Protein AF-A0A8T2CHM0-F1 (afdb_monomer)

Solvent-accessible surface area (backbone atoms only — not comparable to full-atom values): 12997 Å² total; per-residue (Å²): 141,80,96,78,88,85,85,79,89,68,85,75,76,76,80,92,78,77,86,71,56,70,74,55,49,37,59,50,51,28,55,51,32,46,52,51,38,48,54,46,44,57,52,42,46,56,47,46,72,35,50,88,42,98,76,52,42,74,70,54,49,53,49,40,51,53,47,50,54,50,40,55,50,43,50,54,55,27,50,53,37,46,48,54,46,54,62,66,53,73,48,97,84,54,59,71,70,55,57,52,50,53,47,47,49,53,51,54,42,52,54,47,50,52,54,41,51,54,44,48,53,52,36,46,55,46,58,69,66,72,68,83,87,63,78,65,78,81,65,81,79,78,90,78,92,80,85,90,64,85,66,66,54,51,50,52,51,51,49,51,52,52,52,49,50,51,52,49,50,53,49,49,54,50,50,50,53,55,50,54,54,36,55,52,51,44,55,52,50,56,52,49,52,51,56,53,50,54,52,49,55,56,46,51,56,59,48,57,68,39,49,60,52,53,57,52,56,61,62,75,77,113

Sequence (222 aa):
MSFQDLEAGKPLKPPQRNLINGKKDGTQAVASGIFQINTAVSTFQRLVNTLGTPKDTPELRDKLHKTRLHIGQLVKDTSAKLREASETDHGKDVAQSKKIADAKLAKDFEAVLKEYQKAQHIAAERETSYTPFDPKANLSSSEVDIGYDRSQEQRVLMEARRQEVVLLDNEISFNEAVIEEREQGIQEVEHQIGEVNDIFKDLAVLVNYQGDIIGKSLKRKK

Nearest PDB structures (foldseek):
  5lg4-assembly1_A  TM=6.809E-01  e=1.140E-03  Saccharomyces cerevisiae S288C
  7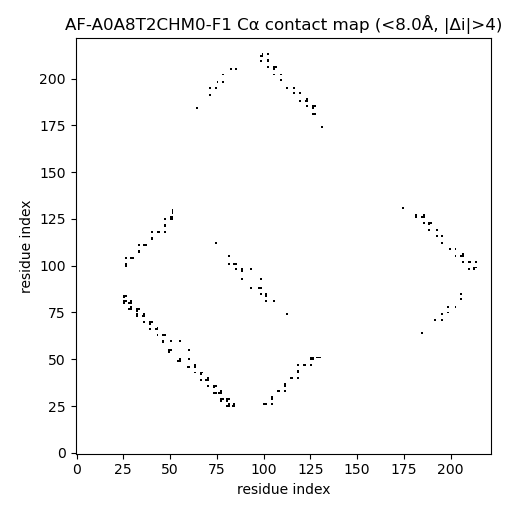udc-assembly1_B  TM=5.862E-01  e=4.055E-03  Rattus norvegicus
  7udb-assembly1_B  TM=5.678E-01  e=2.702E-03  Rattus norvegicus
  5m4y-assembly3_E  TM=5.566E-01  e=3.483E-03  Saccharomyces cerevisiae S288C
  8gji-assembly1_A  TM=3.876E-01  e=1.155E-01  synthetic construct

pLDDT: mean 75.05, std 17.21, range [39.44, 97.31]

Structure (mmCIF, N/CA/C/O backbone):
data_AF-A0A8T2CHM0-F1
#
_entry.id   AF-A0A8T2CHM0-F1
#
loop_
_atom_site.group_PDB
_atom_site.id
_atom_site.type_symbol
_atom_site.label_atom_id
_atom_site.label_alt_id
_atom_site.label_comp_id
_atom_site.label_asym_id
_atom_site.label_entity_id
_atom_site.label_seq_id
_atom_site.pdbx_PDB_ins_code
_atom_site.Cartn_x
_atom_site.Cartn_y
_atom_site.Cartn_z
_atom_site.occupancy
_atom_site.B_iso_or_equiv
_atom_site.auth_seq_id
_atom_site.auth_comp_id
_atom_site.auth_asym_id
_atom_site.auth_atom_id
_atom_site.pdbx_PDB_model_num
ATOM 1 N N . MET A 1 1 ? -5.044 -44.552 61.409 1.00 45.00 1 MET A N 1
ATOM 2 C CA . MET A 1 1 ? -4.498 -44.312 60.059 1.00 45.00 1 MET A CA 1
ATOM 3 C C . MET A 1 1 ? -4.593 -45.618 59.295 1.00 45.00 1 MET A C 1
ATOM 5 O O . MET A 1 1 ? -3.913 -46.562 59.670 1.00 45.00 1 MET A O 1
ATOM 9 N N . SER A 1 2 ? -5.497 -45.698 58.321 1.00 41.59 2 SER A N 1
ATOM 10 C CA . SER A 1 2 ? -5.728 -46.888 57.497 1.00 41.59 2 SER A CA 1
ATOM 11 C C . SER A 1 2 ? -5.412 -46.568 56.038 1.00 41.59 2 SER A C 1
ATOM 13 O O . SER A 1 2 ? -5.926 -45.607 55.471 1.00 41.59 2 SER A O 1
ATOM 15 N N . PHE A 1 3 ? -4.521 -47.386 55.490 1.00 45.88 3 PHE A N 1
ATOM 16 C CA . PHE A 1 3 ? -4.018 -47.426 54.123 1.00 45.88 3 PHE A CA 1
ATOM 17 C C . PHE A 1 3 ? -5.114 -47.905 53.156 1.00 45.88 3 PHE A C 1
ATOM 19 O O . PHE A 1 3 ? -5.205 -49.095 52.891 1.00 45.88 3 PHE A O 1
ATOM 26 N N . GLN A 1 4 ? -5.959 -47.019 52.629 1.00 47.28 4 GLN A N 1
ATOM 27 C CA . GLN A 1 4 ? -6.839 -47.372 51.496 1.00 47.28 4 GLN A CA 1
ATOM 28 C C . GLN A 1 4 ? -7.193 -46.178 50.594 1.00 47.28 4 GLN A C 1
ATOM 30 O O . GLN A 1 4 ? -8.197 -46.192 49.888 1.00 47.28 4 GLN A O 1
ATOM 35 N N . ASP A 1 5 ? -6.350 -45.151 50.592 1.00 52.47 5 ASP A N 1
ATOM 36 C CA . ASP A 1 5 ? -6.491 -43.986 49.724 1.00 52.47 5 ASP A CA 1
ATOM 37 C C . ASP A 1 5 ? -5.365 -44.036 48.688 1.00 52.47 5 ASP A C 1
ATOM 39 O O . ASP A 1 5 ? -4.263 -43.619 49.025 1.00 52.47 5 ASP A O 1
ATOM 43 N N . LEU A 1 6 ? -5.586 -44.659 47.511 1.00 53.03 6 LEU A N 1
ATOM 44 C CA . LEU A 1 6 ? -4.735 -44.525 46.302 1.00 53.03 6 LEU A CA 1
ATOM 45 C C . LEU A 1 6 ? -5.174 -45.387 45.090 1.00 53.03 6 LEU A C 1
ATOM 47 O O . LEU A 1 6 ? -4.316 -45.951 44.428 1.00 53.03 6 LEU A O 1
ATOM 51 N N . GLU A 1 7 ? -6.461 -45.506 44.724 1.00 51.16 7 GLU A N 1
ATOM 52 C CA . GLU A 1 7 ? -6.764 -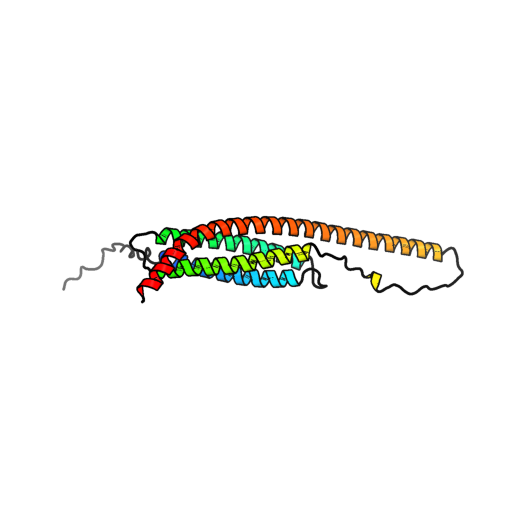46.107 43.398 1.00 51.16 7 GLU A CA 1
ATOM 53 C C . GLU A 1 7 ? -8.114 -45.755 42.744 1.00 51.16 7 GLU A C 1
ATOM 55 O O . GLU A 1 7 ? -8.798 -46.596 42.169 1.00 51.16 7 GLU A O 1
ATOM 60 N N . ALA A 1 8 ? -8.509 -44.479 42.753 1.00 52.53 8 ALA A N 1
ATOM 61 C CA . ALA A 1 8 ? -9.603 -44.015 41.893 1.00 52.53 8 ALA A CA 1
ATOM 62 C C . ALA A 1 8 ? -9.175 -42.785 41.087 1.00 52.53 8 ALA A C 1
ATOM 64 O O . ALA A 1 8 ? -9.499 -41.643 41.419 1.00 52.53 8 ALA A O 1
ATOM 65 N N . GLY A 1 9 ? -8.435 -43.035 40.005 1.00 47.78 9 GLY A N 1
ATOM 66 C CA . GLY A 1 9 ? -8.097 -42.045 38.987 1.00 47.78 9 GLY A CA 1
ATOM 67 C C . GLY A 1 9 ? -9.344 -41.534 38.264 1.00 47.78 9 GLY A C 1
ATOM 68 O O . GLY A 1 9 ? -9.707 -42.022 37.198 1.00 47.78 9 GLY A O 1
ATOM 69 N N . LYS A 1 10 ? -10.005 -40.524 38.836 1.00 56.88 10 LYS A N 1
ATOM 70 C CA . LYS A 1 10 ? -10.940 -39.661 38.105 1.00 56.88 10 LYS A CA 1
ATOM 71 C C . LYS A 1 10 ? -10.115 -38.674 37.273 1.00 56.88 10 LYS A C 1
ATOM 73 O O . LYS A 1 10 ? -9.318 -37.944 37.863 1.00 56.88 10 LYS A O 1
ATOM 78 N N . PRO A 1 11 ? -10.296 -38.579 35.943 1.00 45.03 11 PRO A N 1
ATOM 79 C CA . PRO A 1 11 ? -9.666 -37.512 35.185 1.00 45.03 11 PRO A CA 1
ATOM 80 C C . PRO A 1 11 ? -10.296 -36.180 35.612 1.00 45.03 11 PRO A C 1
ATOM 82 O O . PRO A 1 11 ? -11.455 -35.885 35.308 1.00 45.03 11 PRO A O 1
ATOM 85 N N . LEU A 1 12 ? -9.533 -35.384 36.364 1.00 49.81 12 LEU A N 1
ATOM 86 C CA . LEU A 1 12 ? -9.836 -33.982 36.617 1.00 49.81 12 LEU A CA 1
ATOM 87 C C . LEU A 1 12 ? -9.863 -33.259 35.268 1.00 49.81 12 LEU A C 1
ATOM 89 O O . LEU A 1 12 ? -8.850 -33.163 34.577 1.00 49.81 12 LEU A O 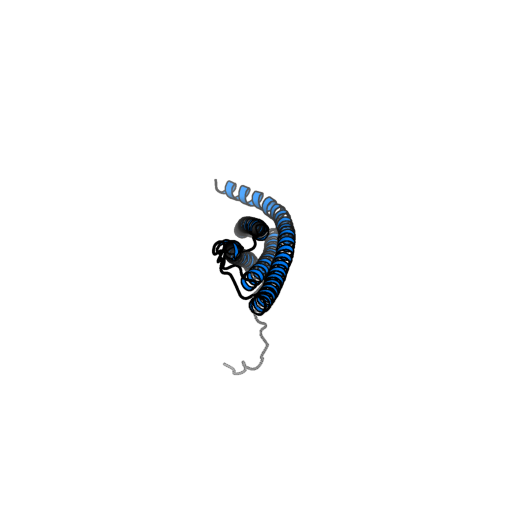1
ATOM 93 N N . LYS A 1 13 ? -11.041 -32.759 34.884 1.00 58.09 13 LYS A N 1
ATOM 94 C CA . LYS A 1 13 ? -11.175 -31.826 33.763 1.00 58.09 13 LYS A CA 1
ATOM 95 C C . LYS A 1 13 ? -10.269 -30.615 34.036 1.00 58.09 13 LYS A C 1
ATOM 97 O O . LYS A 1 13 ? -10.338 -30.072 35.143 1.00 58.09 13 LYS A O 1
ATOM 102 N N . PRO A 1 14 ? -9.448 -30.169 33.071 1.00 51.72 14 PRO A N 1
ATOM 103 C CA . PRO A 1 14 ? -8.678 -28.947 33.243 1.00 51.72 14 PRO A CA 1
ATOM 104 C C . PRO A 1 14 ? -9.640 -27.762 33.426 1.00 51.72 14 PRO A C 1
ATOM 106 O O . PRO A 1 14 ? -10.739 -27.767 32.858 1.00 51.72 14 PRO A O 1
ATOM 109 N N . PRO A 1 15 ? -9.263 -26.744 34.217 1.00 46.59 15 PRO A N 1
ATOM 110 C CA . PRO A 1 15 ? -10.097 -25.568 34.385 1.00 46.59 15 PRO A CA 1
ATOM 111 C C . PRO A 1 15 ? -10.238 -24.887 33.022 1.00 46.59 15 PRO A C 1
ATOM 113 O O . PRO A 1 15 ? -9.236 -24.581 32.375 1.00 46.59 15 PRO A O 1
ATOM 116 N N . GLN A 1 16 ? -11.479 -24.644 32.589 1.00 50.31 16 GLN A N 1
ATOM 117 C CA . GLN A 1 16 ? -11.787 -23.745 31.477 1.00 50.31 16 GLN A CA 1
ATOM 118 C C . GLN A 1 16 ? -11.310 -22.335 31.838 1.00 50.31 16 GLN A C 1
ATOM 120 O O . GLN A 1 16 ? -12.047 -21.485 32.330 1.00 50.31 16 GLN A O 1
ATOM 125 N N . ARG A 1 17 ? -10.031 -22.087 31.601 1.00 50.53 17 ARG A N 1
ATOM 126 C CA . ARG A 1 17 ? -9.423 -20.772 31.601 1.00 50.53 17 ARG A CA 1
ATOM 127 C C . ARG A 1 17 ? -9.229 -20.450 30.131 1.00 50.53 17 ARG A C 1
ATOM 129 O O . ARG A 1 17 ? -8.327 -21.026 29.548 1.00 50.53 17 ARG A O 1
ATOM 136 N N . ASN A 1 18 ? -10.141 -19.667 29.540 1.00 43.66 18 ASN A N 1
ATOM 137 C CA . ASN A 1 18 ? -9.916 -18.782 28.377 1.00 43.66 18 ASN A CA 1
ATOM 138 C C . ASN A 1 18 ? -11.235 -18.307 27.728 1.00 43.66 18 ASN A C 1
ATOM 140 O O . ASN A 1 18 ? -11.523 -18.628 26.584 1.00 43.66 18 ASN A O 1
ATOM 144 N N . LEU A 1 19 ? -12.022 -17.482 28.427 1.00 45.66 19 LEU A N 1
ATOM 145 C CA . LEU A 1 19 ? -12.991 -16.580 27.766 1.00 45.66 19 LEU A CA 1
ATOM 146 C C . LEU A 1 19 ? -12.696 -15.089 28.018 1.00 45.66 19 LEU A C 1
ATOM 148 O O . LEU A 1 19 ? -13.410 -14.214 27.540 1.00 45.66 19 LEU A O 1
ATOM 152 N N . ILE A 1 20 ? -11.620 -14.784 28.750 1.00 47.66 20 ILE A N 1
ATOM 153 C CA . ILE A 1 20 ? -11.231 -13.407 29.098 1.00 47.66 20 ILE A CA 1
ATOM 154 C C . ILE A 1 20 ? -10.078 -12.907 28.207 1.00 47.66 20 ILE A C 1
ATOM 156 O O . ILE A 1 20 ? -9.896 -11.699 28.073 1.00 47.66 20 ILE A O 1
ATOM 160 N N . ASN A 1 21 ? -9.332 -13.806 27.549 1.00 46.53 21 ASN A N 1
ATOM 161 C CA . ASN A 1 21 ? -8.146 -13.430 26.773 1.00 46.53 21 ASN A CA 1
ATOM 162 C C . ASN A 1 21 ? -8.478 -12.874 25.376 1.00 46.53 21 ASN A C 1
ATOM 164 O O . ASN A 1 21 ? -7.960 -11.820 25.019 1.00 46.53 21 ASN A O 1
ATOM 168 N N . GLY A 1 22 ? -9.459 -13.459 24.673 1.00 48.88 22 GLY A N 1
ATOM 169 C CA . GLY A 1 22 ? -9.838 -13.035 23.314 1.00 48.88 22 GLY A CA 1
ATOM 170 C C . GLY A 1 22 ? -10.264 -11.564 23.186 1.00 48.88 22 GLY A C 1
ATOM 171 O O . GLY A 1 22 ? -10.132 -10.966 22.126 1.00 48.88 22 GLY A O 1
ATOM 172 N N . LYS A 1 23 ? -10.714 -10.934 24.284 1.00 50.88 23 LYS A N 1
ATOM 173 C CA . LYS A 1 23 ? -11.126 -9.517 24.304 1.00 50.88 23 LYS A CA 1
ATOM 174 C C . LYS A 1 23 ? -9.960 -8.520 24.299 1.00 50.88 23 LYS A C 1
ATOM 176 O O . LYS A 1 23 ? -10.171 -7.377 23.906 1.00 50.88 23 LYS A O 1
ATOM 181 N N . LYS A 1 24 ? -8.765 -8.911 24.764 1.00 55.59 24 LYS A N 1
ATOM 182 C CA . LYS A 1 24 ? -7.537 -8.093 24.662 1.00 55.59 24 LYS A CA 1
ATOM 183 C C . LYS A 1 24 ? -6.788 -8.361 23.357 1.00 55.59 24 LYS A C 1
ATOM 185 O O . LYS A 1 24 ? -6.113 -7.467 22.851 1.00 55.59 24 LYS A O 1
ATOM 190 N N . ASP A 1 25 ? -6.966 -9.560 22.809 1.00 68.38 25 ASP A N 1
ATOM 191 C CA . ASP A 1 25 ? -6.302 -10.009 21.590 1.00 68.38 25 ASP A CA 1
ATOM 192 C C . ASP A 1 25 ? -6.756 -9.197 20.355 1.00 68.38 25 ASP A C 1
ATOM 194 O O . ASP A 1 25 ? -5.925 -8.866 19.513 1.00 68.38 25 ASP A O 1
ATOM 198 N N . GLY A 1 26 ? -8.027 -8.769 20.284 1.00 78.19 26 GLY A N 1
ATOM 199 C CA . GLY A 1 26 ? -8.560 -7.966 19.166 1.00 78.19 26 GLY A CA 1
ATOM 200 C C . GLY A 1 26 ? -7.925 -6.574 19.018 1.00 78.19 26 GLY A C 1
ATOM 201 O O . GLY A 1 26 ? -7.349 -6.261 17.978 1.00 78.19 26 GLY A O 1
ATOM 202 N N . THR A 1 27 ? -7.954 -5.752 20.074 1.00 81.81 27 THR A N 1
ATOM 203 C CA . THR A 1 27 ? -7.332 -4.410 20.096 1.00 81.81 27 THR A CA 1
ATOM 204 C C . THR A 1 27 ? -5.829 -4.485 19.785 1.00 81.81 27 THR A C 1
ATOM 206 O O . THR A 1 27 ? -5.293 -3.669 19.034 1.00 81.81 27 THR A O 1
ATOM 209 N N . GLN A 1 28 ? -5.135 -5.496 20.318 1.00 86.62 28 GLN A N 1
ATOM 210 C CA . GLN A 1 28 ? -3.712 -5.705 20.048 1.00 86.62 28 GLN A CA 1
ATOM 211 C C . GLN A 1 28 ? -3.452 -6.146 18.599 1.00 86.62 28 GLN A C 1
ATOM 213 O O . GLN A 1 28 ? -2.491 -5.680 17.983 1.00 86.62 28 GLN A O 1
ATOM 218 N N . ALA A 1 29 ? -4.305 -7.002 18.032 1.00 90.12 29 ALA A N 1
ATOM 219 C CA . ALA A 1 29 ? -4.198 -7.430 16.641 1.00 90.12 29 ALA A CA 1
ATOM 220 C C . ALA A 1 29 ? -4.391 -6.260 15.665 1.00 90.12 29 ALA A C 1
ATOM 222 O O . ALA A 1 29 ? -3.662 -6.171 14.677 1.00 90.12 29 ALA A O 1
ATOM 223 N N . VAL A 1 30 ? -5.311 -5.335 15.964 1.00 91.94 30 VAL A N 1
ATOM 224 C CA . VAL A 1 30 ? -5.495 -4.096 15.191 1.00 91.94 30 VAL A CA 1
ATOM 225 C C . VAL A 1 30 ? -4.250 -3.215 15.272 1.00 91.94 30 VAL A C 1
ATOM 227 O O . VAL A 1 30 ? -3.726 -2.807 14.240 1.00 91.94 30 VAL A O 1
ATOM 230 N N . ALA A 1 31 ? -3.721 -2.971 16.476 1.00 93.25 31 ALA A N 1
ATOM 231 C CA . ALA A 1 31 ? -2.504 -2.177 16.655 1.00 93.25 31 ALA A CA 1
ATOM 232 C C . ALA A 1 31 ? -1.302 -2.768 15.891 1.00 93.25 31 ALA A C 1
ATOM 234 O O . ALA A 1 31 ? -0.552 -2.037 15.243 1.00 93.25 31 ALA A O 1
ATOM 235 N N . SER A 1 32 ? -1.149 -4.097 15.920 1.00 95.38 32 SER A N 1
ATOM 236 C CA . SER A 1 32 ? -0.131 -4.805 15.136 1.00 95.38 32 SER A CA 1
ATOM 237 C C . SER A 1 32 ? -0.341 -4.625 13.633 1.00 95.38 32 SER A C 1
ATOM 239 O O . SER A 1 32 ? 0.626 -4.387 12.914 1.00 95.38 32 SER A O 1
ATOM 241 N N . GLY A 1 33 ? -1.584 -4.727 13.155 1.00 95.62 33 GLY A N 1
ATOM 242 C CA . GLY A 1 33 ? -1.924 -4.505 11.750 1.00 95.62 33 GLY A CA 1
ATOM 243 C C . GLY A 1 33 ? -1.540 -3.101 11.285 1.00 95.62 33 GLY A C 1
ATOM 244 O O . GLY A 1 33 ? -0.810 -2.957 10.309 1.00 95.62 33 GLY A O 1
ATOM 245 N N . ILE A 1 34 ? -1.912 -2.070 12.049 1.00 95.94 34 ILE A N 1
ATOM 246 C CA . ILE A 1 34 ? -1.560 -0.668 11.761 1.00 95.94 34 ILE A CA 1
ATOM 247 C C . ILE A 1 34 ? -0.039 -0.486 11.656 1.00 95.94 34 ILE A C 1
ATOM 249 O O . ILE A 1 34 ? 0.449 0.151 10.721 1.00 95.94 34 ILE A O 1
ATOM 253 N N . PHE A 1 35 ? 0.724 -1.070 12.585 1.00 96.44 35 PHE A N 1
ATOM 254 C CA . PHE A 1 35 ? 2.186 -0.991 12.561 1.00 96.44 35 PHE A CA 1
ATOM 255 C C . PHE A 1 35 ? 2.795 -1.674 11.325 1.00 96.44 35 PHE A C 1
ATOM 257 O O . PHE A 1 35 ? 3.704 -1.129 10.690 1.00 96.44 35 PHE A O 1
ATOM 264 N N . GLN A 1 36 ? 2.281 -2.853 10.958 1.00 97.31 36 GLN A N 1
ATOM 265 C CA . GLN A 1 36 ? 2.718 -3.574 9.760 1.00 97.31 36 GLN A CA 1
ATOM 266 C C . GLN A 1 36 ? 2.416 -2.775 8.491 1.00 97.31 36 GLN A C 1
ATOM 268 O O . GLN A 1 36 ? 3.294 -2.644 7.640 1.00 97.31 36 GLN A O 1
ATOM 273 N N . ILE A 1 37 ? 1.226 -2.172 8.399 1.00 96.94 37 ILE A N 1
ATOM 274 C CA . ILE A 1 37 ? 0.846 -1.315 7.271 1.00 96.94 37 ILE A CA 1
ATOM 275 C C . ILE A 1 37 ? 1.797 -0.128 7.176 1.00 96.94 37 ILE A C 1
ATOM 277 O O . ILE A 1 37 ? 2.362 0.094 6.113 1.00 96.94 37 ILE A O 1
ATOM 281 N N . ASN A 1 38 ? 2.046 0.600 8.267 1.00 96.25 38 ASN A N 1
ATOM 282 C CA . ASN A 1 38 ? 2.954 1.751 8.244 1.00 96.25 38 ASN A CA 1
ATOM 283 C C . ASN A 1 38 ? 4.370 1.364 7.761 1.00 96.25 38 ASN A C 1
ATOM 285 O O . ASN A 1 38 ? 4.964 2.035 6.912 1.00 96.25 38 ASN A O 1
ATOM 289 N N . THR A 1 39 ? 4.879 0.221 8.230 1.00 97.00 39 THR A N 1
ATOM 290 C CA . THR A 1 39 ? 6.186 -0.311 7.813 1.00 97.00 39 THR A CA 1
ATOM 291 C C . THR A 1 39 ? 6.205 -0.671 6.323 1.00 97.00 39 THR A C 1
ATOM 293 O O . THR A 1 39 ? 7.155 -0.346 5.599 1.00 97.00 39 THR A O 1
ATOM 296 N N . ALA A 1 40 ? 5.150 -1.330 5.844 1.00 96.50 40 ALA A N 1
ATOM 297 C CA . ALA A 1 40 ? 5.009 -1.701 4.444 1.00 96.50 40 ALA A CA 1
ATOM 298 C C . ALA A 1 40 ? 4.853 -0.461 3.545 1.00 96.50 40 ALA A C 1
ATOM 300 O O . ALA A 1 40 ? 5.528 -0.375 2.523 1.00 96.50 40 ALA A O 1
ATOM 301 N N . VAL A 1 41 ? 4.075 0.544 3.962 1.00 96.81 41 VAL A N 1
ATOM 302 C CA . VAL A 1 41 ? 3.918 1.840 3.275 1.00 96.81 41 VAL A CA 1
ATOM 303 C C . VAL A 1 41 ? 5.253 2.576 3.167 1.00 96.81 41 VAL A C 1
ATOM 305 O O . VAL A 1 41 ? 5.613 3.031 2.084 1.00 96.81 41 VAL A O 1
ATOM 308 N N . SER A 1 42 ? 6.042 2.623 4.243 1.00 96.06 42 SER A N 1
ATOM 309 C CA . SER A 1 42 ? 7.393 3.206 4.216 1.00 96.06 42 SER A CA 1
ATOM 310 C C . SER A 1 42 ? 8.307 2.495 3.209 1.00 96.06 42 SER A C 1
ATOM 312 O O . SER A 1 42 ? 9.113 3.123 2.520 1.00 96.06 42 SER A O 1
ATOM 314 N N . THR A 1 43 ? 8.185 1.170 3.103 1.00 95.88 43 THR A N 1
ATOM 315 C CA . THR A 1 43 ? 8.929 0.378 2.113 1.00 95.88 43 THR A CA 1
ATOM 316 C C . THR A 1 43 ? 8.447 0.683 0.697 1.00 95.88 43 THR A C 1
ATOM 318 O O . THR A 1 43 ? 9.268 0.924 -0.186 1.00 95.88 43 THR A O 1
ATOM 321 N N . PHE A 1 44 ? 7.133 0.742 0.490 1.00 95.50 44 PHE A N 1
ATOM 322 C CA . PHE A 1 44 ? 6.511 1.080 -0.785 1.00 95.50 44 PHE A CA 1
ATOM 323 C C . PHE A 1 44 ? 6.942 2.464 -1.282 1.00 95.50 44 PHE A C 1
ATOM 325 O O . PHE A 1 44 ? 7.409 2.580 -2.410 1.00 95.50 44 PHE A O 1
ATOM 332 N N . GLN A 1 45 ? 6.924 3.487 -0.423 1.00 94.62 45 GLN A N 1
ATOM 333 C CA . GLN A 1 45 ? 7.408 4.832 -0.757 1.00 94.62 45 GLN A CA 1
ATOM 334 C C . GLN A 1 45 ? 8.865 4.824 -1.249 1.00 94.62 45 GLN A C 1
ATOM 336 O O . GLN A 1 45 ? 9.201 5.510 -2.212 1.00 94.62 45 GLN A O 1
ATOM 341 N N . ARG A 1 46 ? 9.750 4.034 -0.623 1.00 93.81 46 ARG A N 1
ATOM 342 C CA . ARG A 1 46 ? 11.151 3.909 -1.069 1.00 93.81 46 ARG A CA 1
ATOM 343 C C . ARG A 1 46 ? 11.261 3.278 -2.458 1.00 93.81 46 ARG A C 1
ATOM 345 O O . ARG A 1 46 ? 12.085 3.729 -3.252 1.00 93.81 46 ARG A O 1
ATOM 352 N N . LEU A 1 47 ? 10.445 2.263 -2.747 1.00 92.44 47 LEU A N 1
ATOM 353 C CA . LEU A 1 47 ? 10.400 1.626 -4.066 1.00 92.44 47 LEU A CA 1
ATOM 354 C C . LEU A 1 47 ? 9.887 2.613 -5.123 1.00 92.44 47 LEU A C 1
ATOM 356 O O . LEU A 1 47 ? 10.551 2.809 -6.135 1.00 92.44 47 LEU A O 1
ATOM 360 N N . VAL A 1 48 ? 8.789 3.317 -4.833 1.00 91.38 48 VAL A N 1
ATOM 361 C CA . VAL A 1 48 ? 8.210 4.352 -5.705 1.00 91.38 48 VAL A CA 1
ATOM 362 C C . VAL A 1 48 ? 9.220 5.457 -6.022 1.00 91.38 48 VAL A C 1
ATOM 364 O O . VAL A 1 48 ? 9.363 5.852 -7.172 1.00 91.38 48 VAL A O 1
ATOM 367 N N . ASN A 1 49 ? 9.992 5.913 -5.032 1.00 90.56 49 ASN A N 1
ATOM 368 C CA . ASN A 1 49 ? 11.026 6.935 -5.238 1.00 90.56 49 ASN A CA 1
ATOM 369 C C . ASN A 1 49 ? 12.199 6.468 -6.117 1.00 90.56 49 ASN A C 1
ATOM 371 O O . ASN A 1 49 ? 13.002 7.294 -6.547 1.00 90.56 49 ASN A O 1
ATOM 375 N N . THR A 1 50 ? 12.324 5.161 -6.355 1.00 87.75 50 THR A N 1
ATOM 376 C CA . THR A 1 50 ? 13.357 4.587 -7.227 1.00 87.75 50 THR A CA 1
ATOM 377 C C . THR A 1 50 ? 12.866 4.440 -8.673 1.00 87.75 50 THR A C 1
ATOM 379 O O . THR A 1 50 ? 13.694 4.354 -9.583 1.00 87.75 50 THR A O 1
ATOM 382 N N . LEU A 1 51 ? 11.547 4.474 -8.909 1.00 84.38 51 LEU A N 1
ATOM 383 C CA . LEU A 1 51 ? 10.968 4.424 -10.253 1.00 84.38 51 LEU A CA 1
ATOM 384 C C . LEU A 1 51 ? 11.433 5.611 -11.103 1.00 84.38 51 LEU A C 1
ATOM 386 O O . LEU A 1 51 ? 11.455 6.757 -10.646 1.00 84.38 51 LEU A O 1
ATOM 390 N N . GLY A 1 52 ? 11.801 5.332 -12.356 1.00 76.38 52 GLY A N 1
ATOM 391 C CA . GLY A 1 52 ? 12.333 6.338 -13.282 1.00 76.38 52 GLY A CA 1
ATOM 392 C C . GLY A 1 52 ? 13.763 6.809 -12.979 1.00 76.38 52 GLY A C 1
ATOM 393 O O . GLY A 1 52 ? 14.246 7.734 -13.626 1.00 76.38 52 GLY A O 1
ATOM 394 N N . THR A 1 53 ? 14.458 6.201 -12.013 1.00 82.38 53 THR A N 1
ATOM 395 C CA . THR A 1 53 ? 15.906 6.396 -11.820 1.00 82.38 53 THR A CA 1
ATOM 396 C C . THR A 1 53 ? 16.693 5.306 -12.560 1.00 82.38 53 THR A C 1
ATOM 398 O O . THR A 1 53 ? 16.114 4.282 -12.908 1.00 82.38 53 THR A O 1
ATOM 401 N N . PRO A 1 54 ? 18.026 5.418 -12.723 1.00 76.06 54 PRO A N 1
ATOM 402 C CA . PRO A 1 54 ? 18.845 4.337 -13.292 1.00 76.06 54 PRO A CA 1
ATOM 403 C C . PRO A 1 54 ? 18.824 3.016 -12.497 1.00 76.06 54 PRO A C 1
ATOM 405 O O . PRO A 1 54 ? 19.419 2.033 -12.922 1.00 76.06 54 PRO A O 1
ATOM 408 N N . LYS A 1 55 ? 18.200 3.002 -11.311 1.00 80.25 55 LYS A N 1
ATOM 409 C CA . LYS A 1 55 ? 17.989 1.811 -10.476 1.00 80.25 55 LYS A CA 1
ATOM 410 C C . LYS A 1 55 ? 16.601 1.189 -10.669 1.00 80.25 55 LYS A C 1
ATOM 412 O O . LYS A 1 55 ? 16.264 0.257 -9.944 1.00 80.25 55 LYS A O 1
ATOM 417 N N . ASP A 1 56 ? 15.787 1.735 -11.569 1.00 83.50 56 ASP A N 1
ATOM 418 C CA . ASP A 1 56 ? 14.512 1.152 -11.973 1.00 83.50 56 ASP A CA 1
ATOM 419 C C . ASP A 1 56 ? 14.793 -0.133 -12.766 1.00 83.50 56 ASP A C 1
ATOM 421 O O . ASP A 1 56 ? 15.344 -0.082 -13.864 1.00 83.50 56 ASP A O 1
ATOM 425 N N . THR A 1 57 ? 14.475 -1.284 -12.173 1.00 84.38 57 THR A N 1
ATOM 426 C CA . THR A 1 57 ? 14.629 -2.604 -12.797 1.00 84.38 57 THR A CA 1
ATOM 427 C C . THR A 1 57 ? 13.310 -3.376 -12.727 1.00 84.38 57 THR A C 1
ATOM 429 O O . THR A 1 57 ? 12.508 -3.116 -11.821 1.00 84.38 57 THR A O 1
ATOM 432 N N . PRO A 1 58 ? 13.080 -4.359 -13.618 1.00 81.50 58 PRO A N 1
ATOM 433 C CA . PRO A 1 58 ? 11.883 -5.202 -13.570 1.00 81.50 58 PRO A CA 1
ATOM 434 C C . PRO A 1 58 ? 11.674 -5.873 -12.201 1.00 81.50 58 PRO A C 1
ATOM 436 O O . PRO A 1 58 ? 10.563 -5.923 -11.682 1.00 81.50 58 PRO A O 1
ATOM 439 N N . GLU A 1 59 ? 12.747 -6.308 -11.533 1.00 86.38 59 GLU A N 1
ATOM 440 C CA . GLU A 1 59 ? 12.670 -6.924 -10.201 1.00 86.38 59 GLU A CA 1
ATOM 441 C C . GLU A 1 59 ? 12.231 -5.926 -9.121 1.00 86.38 59 GLU A C 1
ATOM 443 O O . GLU A 1 59 ? 11.527 -6.289 -8.173 1.00 86.38 59 GLU A O 1
ATOM 448 N N . LEU A 1 60 ? 12.647 -4.659 -9.238 1.00 89.00 60 LEU A N 1
ATOM 449 C CA . LEU A 1 60 ? 12.198 -3.600 -8.338 1.00 89.00 60 LEU A CA 1
ATOM 450 C C . LEU A 1 60 ? 10.702 -3.337 -8.514 1.00 89.00 60 LEU A C 1
ATOM 452 O O . LEU A 1 60 ? 10.007 -3.126 -7.516 1.00 89.00 60 LEU A O 1
ATOM 456 N N . ARG A 1 61 ? 10.210 -3.381 -9.754 1.00 87.31 61 ARG A N 1
ATOM 457 C CA . ARG A 1 61 ? 8.797 -3.180 -10.088 1.00 87.31 61 ARG A CA 1
ATOM 458 C C . ARG A 1 61 ? 7.920 -4.345 -9.650 1.00 87.31 61 ARG A C 1
ATOM 460 O O . ARG A 1 61 ? 6.910 -4.110 -8.992 1.00 87.31 61 ARG A O 1
ATOM 467 N N . ASP A 1 62 ? 8.356 -5.585 -9.856 1.00 87.19 62 ASP A N 1
ATOM 468 C CA . ASP A 1 62 ? 7.698 -6.772 -9.292 1.00 87.19 62 ASP A CA 1
ATOM 469 C C . ASP A 1 62 ? 7.630 -6.692 -7.756 1.00 87.19 62 ASP A C 1
ATOM 471 O O . ASP A 1 62 ? 6.584 -6.920 -7.140 1.00 87.19 62 ASP A O 1
ATOM 475 N N . LYS A 1 63 ? 8.722 -6.270 -7.105 1.00 92.12 63 LYS A N 1
ATOM 476 C CA . LYS A 1 63 ? 8.725 -6.041 -5.656 1.00 92.12 63 LYS A CA 1
ATOM 477 C C . LYS A 1 63 ? 7.768 -4.921 -5.243 1.00 92.12 63 LYS A C 1
ATOM 479 O O . LYS A 1 63 ? 7.118 -5.043 -4.200 1.00 92.12 63 LYS A O 1
ATOM 484 N N . LEU A 1 64 ? 7.684 -3.837 -6.012 1.00 91.44 64 LEU A N 1
ATOM 485 C CA . LEU A 1 64 ? 6.747 -2.739 -5.780 1.00 91.44 64 LEU A CA 1
ATOM 486 C C . LEU A 1 64 ? 5.308 -3.244 -5.852 1.00 91.44 64 LEU A C 1
ATOM 488 O O . LEU A 1 64 ? 4.559 -3.027 -4.899 1.00 91.44 64 LEU A O 1
ATOM 492 N N . HIS A 1 65 ? 4.963 -3.988 -6.903 1.00 90.19 65 HIS A N 1
ATOM 493 C CA . HIS A 1 65 ? 3.656 -4.610 -7.091 1.00 90.19 65 HIS A CA 1
ATOM 494 C C . HIS A 1 65 ? 3.302 -5.556 -5.928 1.00 90.19 65 HIS A C 1
ATOM 496 O O . HIS A 1 65 ? 2.281 -5.376 -5.261 1.00 90.19 65 HIS A O 1
ATOM 502 N N . LYS A 1 66 ? 4.193 -6.490 -5.569 1.00 93.50 66 LYS A N 1
ATOM 503 C CA . LYS A 1 66 ? 3.997 -7.401 -4.423 1.00 93.50 66 LYS A CA 1
ATOM 504 C C . LYS A 1 66 ? 3.812 -6.658 -3.101 1.00 93.50 66 LYS A C 1
ATOM 506 O O . LYS A 1 66 ? 2.948 -7.021 -2.303 1.00 93.50 66 LYS A O 1
ATOM 511 N N . THR A 1 67 ? 4.603 -5.610 -2.863 1.00 94.94 67 THR A N 1
ATOM 512 C CA . THR A 1 67 ? 4.475 -4.775 -1.656 1.00 94.94 67 THR A CA 1
ATOM 513 C C . THR A 1 67 ? 3.113 -4.086 -1.621 1.00 94.94 67 THR A C 1
ATOM 515 O O . THR A 1 67 ? 2.473 -4.036 -0.573 1.00 94.94 67 THR A O 1
ATOM 518 N N . ARG A 1 68 ? 2.641 -3.606 -2.773 1.00 91.88 68 ARG A N 1
ATOM 519 C CA . ARG A 1 68 ? 1.337 -2.963 -2.943 1.00 91.88 68 ARG A CA 1
ATOM 520 C C . ARG A 1 68 ? 0.185 -3.923 -2.619 1.00 91.88 68 ARG A C 1
ATOM 522 O O . ARG A 1 68 ? -0.652 -3.601 -1.779 1.00 91.88 68 ARG A O 1
ATOM 529 N N . LEU A 1 69 ? 0.180 -5.126 -3.207 1.00 92.31 69 LEU A N 1
ATOM 530 C CA . LEU A 1 69 ? -0.798 -6.185 -2.905 1.00 92.31 69 LEU A CA 1
ATOM 531 C C . LEU A 1 69 ? -0.799 -6.556 -1.417 1.00 92.31 69 LEU A C 1
ATOM 533 O O . LEU A 1 69 ? -1.857 -6.688 -0.800 1.00 92.31 69 LEU A O 1
ATOM 537 N N . HIS A 1 70 ? 0.390 -6.686 -0.825 1.00 95.75 70 HIS A N 1
ATOM 538 C CA . HIS A 1 70 ? 0.530 -7.001 0.591 1.00 95.75 70 HIS A CA 1
ATOM 539 C C . HIS A 1 70 ? -0.084 -5.922 1.492 1.00 95.75 70 HIS A C 1
ATOM 541 O O . HIS A 1 70 ? -0.813 -6.260 2.425 1.00 95.75 70 HIS A O 1
ATOM 547 N N . ILE A 1 71 ? 0.149 -4.636 1.196 1.00 95.19 71 ILE A N 1
ATOM 548 C CA . ILE A 1 71 ? -0.493 -3.532 1.924 1.00 95.19 71 ILE A CA 1
ATOM 549 C C . ILE A 1 71 ? -2.016 -3.631 1.797 1.00 95.19 71 ILE A C 1
ATOM 551 O O . ILE A 1 71 ? -2.699 -3.555 2.815 1.00 95.19 71 ILE A O 1
ATOM 555 N N . GLY A 1 72 ? -2.544 -3.862 0.590 1.00 92.88 72 GLY A N 1
ATOM 556 C CA . GLY A 1 72 ? -3.983 -4.035 0.369 1.00 92.88 72 GLY A CA 1
ATOM 557 C C . GLY A 1 72 ? -4.592 -5.129 1.253 1.00 92.88 72 GLY A C 1
ATOM 558 O O . GLY A 1 72 ? -5.617 -4.906 1.900 1.00 92.88 72 GLY A O 1
ATOM 559 N N . GLN A 1 73 ? -3.926 -6.283 1.367 1.00 94.50 73 GLN A N 1
ATOM 560 C CA . GLN A 1 73 ? -4.371 -7.359 2.257 1.00 94.50 73 GLN A CA 1
ATOM 561 C C . GLN A 1 73 ? -4.312 -6.955 3.734 1.00 94.50 73 GLN A C 1
ATOM 563 O O . GLN A 1 73 ? -5.284 -7.151 4.462 1.00 94.50 73 GLN A O 1
ATOM 568 N N . LEU A 1 74 ? -3.207 -6.349 4.182 1.00 95.69 74 LEU A N 1
ATOM 569 C CA . LEU A 1 74 ? -3.073 -5.893 5.568 1.00 95.69 74 LEU A CA 1
ATOM 570 C C . LEU A 1 74 ? -4.163 -4.884 5.940 1.00 95.69 74 LEU A C 1
ATOM 572 O O . LEU A 1 74 ? -4.699 -4.935 7.047 1.00 95.69 74 LEU A O 1
ATOM 576 N N . VAL A 1 75 ? -4.496 -3.980 5.019 1.00 94.62 75 VAL A N 1
ATOM 577 C CA . VAL A 1 75 ? -5.551 -2.980 5.182 1.00 94.62 75 VAL A CA 1
ATOM 578 C C . VAL A 1 75 ? -6.922 -3.650 5.331 1.00 94.62 75 VAL A C 1
ATOM 580 O O . VAL A 1 75 ? -7.635 -3.325 6.281 1.00 94.62 75 VAL A O 1
ATOM 583 N N . LYS A 1 76 ? -7.259 -4.627 4.477 1.00 93.75 76 LYS A N 1
ATOM 584 C CA . LYS A 1 76 ? -8.508 -5.413 4.566 1.00 93.75 76 LYS A CA 1
ATOM 585 C C . LYS A 1 76 ? -8.598 -6.219 5.868 1.00 93.75 76 LYS A C 1
ATOM 587 O O . LYS A 1 76 ? -9.622 -6.206 6.547 1.00 93.75 76 LYS A O 1
ATOM 592 N N . ASP A 1 77 ? -7.513 -6.876 6.264 1.00 94.06 77 ASP A N 1
ATOM 593 C CA . ASP A 1 77 ? -7.479 -7.669 7.496 1.00 94.06 77 ASP A CA 1
ATOM 594 C C . ASP A 1 77 ? -7.594 -6.785 8.743 1.00 94.06 77 ASP A C 1
ATOM 596 O O . ASP A 1 77 ? -8.267 -7.136 9.715 1.00 94.06 77 ASP A O 1
ATOM 600 N N . THR A 1 78 ? -6.920 -5.633 8.737 1.00 93.75 78 THR A N 1
ATOM 601 C CA . THR A 1 78 ? -6.932 -4.689 9.861 1.00 93.75 78 THR A CA 1
ATOM 602 C C . THR A 1 78 ? -8.288 -4.005 9.986 1.00 93.75 78 THR A C 1
ATOM 604 O O . THR A 1 78 ? -8.772 -3.850 11.107 1.00 93.75 78 THR A O 1
ATOM 607 N N . SER A 1 79 ? -8.942 -3.658 8.870 1.00 92.00 79 SER A N 1
ATOM 608 C CA . SER A 1 79 ? -10.291 -3.084 8.889 1.00 92.00 79 SER A CA 1
ATOM 609 C C . SER A 1 79 ? -11.321 -4.079 9.433 1.00 92.00 79 SER A C 1
ATOM 611 O O . SER A 1 79 ? -12.117 -3.713 10.300 1.00 92.00 79 SER A O 1
ATOM 613 N N . ALA A 1 80 ? -11.253 -5.351 9.024 1.00 91.19 80 ALA A N 1
ATOM 614 C CA . ALA A 1 80 ? -12.119 -6.408 9.544 1.00 91.19 80 ALA A CA 1
ATOM 615 C C . ALA A 1 80 ? -11.943 -6.599 11.061 1.00 91.19 80 ALA A C 1
ATOM 617 O O . ALA A 1 80 ? -12.924 -6.598 11.807 1.00 91.19 80 ALA A O 1
ATOM 618 N N . LYS A 1 81 ? -10.692 -6.672 11.536 1.00 91.12 81 LYS A N 1
ATOM 619 C CA . LYS A 1 81 ? -10.377 -6.783 12.973 1.00 91.12 81 LYS A CA 1
ATOM 620 C C . LYS A 1 81 ? -10.837 -5.561 13.767 1.00 91.12 81 LYS A C 1
ATOM 622 O O . LYS A 1 81 ? -11.325 -5.704 14.885 1.00 91.12 81 LYS A O 1
ATOM 627 N N . LEU A 1 82 ? -10.697 -4.359 13.205 1.00 89.38 82 LEU A N 1
ATOM 628 C CA . LEU A 1 82 ? -11.152 -3.123 13.846 1.00 89.38 82 LEU A CA 1
ATOM 629 C C . LEU A 1 82 ? -12.678 -3.096 13.978 1.00 89.38 82 LEU A C 1
ATOM 631 O O . LEU A 1 82 ? -13.200 -2.678 15.012 1.00 89.38 82 LEU A O 1
ATOM 635 N N . ARG A 1 83 ? -13.393 -3.582 12.961 1.00 86.50 83 ARG A N 1
ATOM 636 C CA . ARG A 1 83 ? -14.847 -3.716 13.006 1.00 86.50 83 ARG A CA 1
ATOM 637 C C . ARG A 1 83 ? -15.288 -4.713 14.077 1.00 86.50 83 ARG A C 1
ATOM 639 O O . ARG A 1 83 ? -16.132 -4.368 14.898 1.00 86.50 83 ARG A O 1
ATOM 646 N N . GLU A 1 84 ? -14.675 -5.894 14.125 1.00 86.12 84 GLU A N 1
ATOM 647 C CA . GLU A 1 84 ? -14.949 -6.897 15.163 1.00 86.12 84 GLU A CA 1
ATOM 648 C C . GLU A 1 84 ? -14.696 -6.327 16.571 1.00 86.12 84 GLU A C 1
ATOM 650 O O . GLU A 1 84 ? -15.542 -6.438 17.465 1.00 86.12 84 GLU A O 1
ATOM 655 N N . ALA A 1 85 ? -13.566 -5.635 16.762 1.00 83.12 85 ALA A N 1
ATOM 656 C CA . ALA A 1 85 ? -13.240 -4.981 18.027 1.00 83.12 85 ALA A CA 1
ATOM 657 C C . ALA A 1 85 ? -14.319 -3.960 18.437 1.00 83.12 85 ALA A C 1
ATOM 659 O O . ALA A 1 85 ? -14.767 -3.980 19.587 1.00 83.12 85 ALA A O 1
ATOM 660 N N . SER A 1 86 ? -14.809 -3.152 17.490 1.00 78.75 86 SER A N 1
ATOM 661 C CA . SER A 1 86 ? -15.856 -2.147 17.715 1.00 78.75 86 SER A CA 1
ATOM 662 C C . SER A 1 86 ? -17.242 -2.751 17.998 1.00 78.75 86 SER A C 1
ATOM 664 O O . SER A 1 86 ? -17.972 -2.270 18.868 1.00 78.75 86 SER A O 1
ATOM 666 N N . GLU A 1 87 ? -17.626 -3.840 17.332 1.00 76.88 87 GLU A N 1
ATOM 667 C CA . GLU A 1 87 ? -18.910 -4.514 17.574 1.00 76.88 87 GLU A CA 1
ATOM 668 C C . GLU A 1 87 ? -18.975 -5.090 19.001 1.00 76.88 87 GLU A C 1
ATOM 670 O O . GLU A 1 87 ? -19.981 -4.922 19.699 1.00 76.88 87 GLU A O 1
ATOM 675 N N . THR A 1 88 ? -17.867 -5.649 19.505 1.00 71.06 88 THR A N 1
ATOM 676 C CA . THR A 1 88 ? -17.794 -6.151 20.892 1.00 71.06 88 THR A CA 1
ATOM 677 C C . THR A 1 88 ? -17.896 -5.056 21.963 1.00 71.06 88 THR A C 1
ATOM 679 O O . THR A 1 88 ? -18.209 -5.360 23.118 1.00 71.06 88 THR A O 1
ATOM 682 N N . ASP A 1 89 ? -17.698 -3.784 21.598 1.00 66.00 89 ASP A N 1
ATOM 683 C CA . ASP A 1 89 ? -17.755 -2.632 22.504 1.00 66.00 89 ASP A CA 1
ATOM 684 C C . ASP A 1 89 ? -19.179 -2.122 22.800 1.00 66.00 89 ASP A C 1
ATOM 686 O O . ASP A 1 89 ? -19.390 -1.320 23.722 1.00 66.00 89 ASP A O 1
ATOM 690 N N . HIS A 1 90 ? -20.185 -2.620 22.077 1.00 63.06 90 HIS A N 1
ATOM 691 C CA . HIS A 1 90 ? -21.590 -2.235 22.251 1.00 63.06 90 HIS A CA 1
ATOM 692 C C . HIS A 1 90 ? -22.289 -2.945 23.427 1.00 63.06 90 HIS A C 1
ATOM 694 O O . HIS A 1 90 ? -23.407 -2.580 23.798 1.00 63.06 90 HIS A O 1
ATOM 700 N N . GLY A 1 91 ? -21.632 -3.915 24.075 1.00 60.41 91 GLY A N 1
ATOM 701 C CA . GLY A 1 91 ? -22.135 -4.548 25.296 1.00 60.41 91 GLY A CA 1
ATOM 702 C C . GLY A 1 91 ? -22.210 -3.570 26.478 1.00 60.41 91 GLY A C 1
ATOM 703 O O . GLY A 1 91 ? -21.323 -2.737 26.674 1.00 60.41 91 GLY A O 1
ATOM 704 N N . LYS A 1 92 ? -23.252 -3.690 27.316 1.00 56.91 92 LYS A N 1
ATOM 705 C CA . LYS A 1 92 ? -23.474 -2.830 28.502 1.00 56.91 92 LYS A CA 1
ATOM 706 C C . LYS A 1 92 ? -22.366 -2.919 29.572 1.00 56.91 92 LYS A C 1
ATOM 708 O O . LYS A 1 92 ? -22.349 -2.087 30.469 1.00 56.91 92 LYS A O 1
ATOM 713 N N . ASP A 1 93 ? -21.443 -3.875 29.448 1.00 61.16 93 ASP A N 1
ATOM 714 C CA . ASP A 1 93 ? -20.417 -4.220 30.446 1.00 61.16 93 ASP A CA 1
ATOM 715 C C . ASP A 1 93 ? -18.971 -3.956 29.961 1.00 61.16 93 ASP A C 1
ATOM 717 O O . ASP A 1 93 ? -17.995 -4.528 30.445 1.00 61.16 93 ASP A O 1
ATOM 721 N N . VAL A 1 94 ? -18.812 -3.120 28.930 1.00 66.19 94 VAL A N 1
ATOM 722 C CA . VAL A 1 94 ? -17.503 -2.819 28.332 1.00 66.19 94 VAL A CA 1
ATOM 723 C C . VAL A 1 94 ? -16.842 -1.646 29.052 1.00 66.19 94 VAL A C 1
ATOM 725 O O . VAL A 1 94 ? -17.394 -0.543 29.112 1.00 66.19 94 VAL A O 1
ATOM 728 N N . ALA A 1 95 ? -15.623 -1.868 29.552 1.00 74.00 95 ALA A N 1
ATOM 729 C CA . ALA A 1 95 ? -14.819 -0.852 30.222 1.00 74.00 95 ALA A CA 1
ATOM 730 C C . ALA A 1 95 ? -14.598 0.375 29.320 1.00 74.00 95 ALA A C 1
ATOM 732 O O . ALA A 1 95 ? -14.150 0.248 28.181 1.00 74.00 95 ALA A O 1
ATOM 733 N N . GLN A 1 96 ? -14.851 1.582 29.842 1.00 73.88 96 GLN A N 1
ATOM 734 C CA . GLN A 1 96 ? -14.677 2.830 29.082 1.00 73.88 96 GLN A CA 1
ATOM 735 C C . GLN A 1 96 ? -13.254 3.010 28.527 1.00 73.88 96 GLN A C 1
ATOM 737 O O . GLN A 1 96 ? -13.077 3.637 27.487 1.00 73.88 96 GLN A O 1
ATOM 742 N N . SER A 1 97 ? -12.246 2.436 29.188 1.00 74.94 97 SER A N 1
ATOM 743 C CA . SER A 1 97 ? -10.859 2.431 28.719 1.00 74.94 97 SER A CA 1
ATOM 744 C C . SER A 1 97 ? -10.669 1.679 27.399 1.00 74.94 97 SER A C 1
ATOM 746 O O . SER A 1 97 ? -9.879 2.133 26.577 1.00 74.94 97 SER A O 1
ATOM 748 N N . LYS A 1 98 ? -11.405 0.581 27.168 1.00 78.50 98 LYS A N 1
ATOM 749 C CA . LYS A 1 98 ? -11.360 -0.176 25.906 1.00 78.50 98 LYS A CA 1
ATOM 750 C C . LYS A 1 98 ? -11.918 0.658 24.754 1.00 78.50 98 LYS A C 1
ATOM 752 O O . LYS A 1 98 ? -11.217 0.868 23.775 1.00 78.50 98 LYS A O 1
ATOM 757 N N . LYS A 1 99 ? -13.083 1.281 24.963 1.00 76.94 99 LYS A N 1
ATOM 758 C CA . LYS A 1 99 ? -13.723 2.173 23.976 1.00 76.94 99 LYS A CA 1
ATOM 759 C C . LYS A 1 99 ? -12.819 3.321 23.536 1.00 76.94 99 LYS A C 1
ATOM 761 O O . LYS A 1 99 ? -12.798 3.692 22.371 1.00 76.94 99 LYS A O 1
ATOM 766 N N . ILE A 1 100 ? -12.071 3.905 24.474 1.00 80.31 100 ILE A N 1
ATOM 767 C CA . ILE A 1 100 ? -11.115 4.977 24.164 1.00 80.31 100 ILE A CA 1
ATOM 768 C C . ILE A 1 100 ? -9.919 4.434 23.369 1.00 80.31 100 ILE A C 1
ATOM 770 O O . ILE A 1 100 ? -9.449 5.111 22.456 1.00 80.31 100 ILE A O 1
ATOM 774 N N . ALA A 1 101 ? -9.419 3.243 23.711 1.00 83.38 101 ALA A N 1
ATOM 775 C CA . ALA A 1 101 ? -8.314 2.612 22.995 1.00 83.38 101 ALA A CA 1
ATOM 776 C C . ALA A 1 101 ? -8.705 2.255 21.553 1.00 83.38 101 ALA A C 1
ATOM 778 O O . ALA A 1 101 ? -7.989 2.637 20.632 1.00 83.38 101 ALA A O 1
ATOM 779 N N . ASP A 1 102 ? -9.85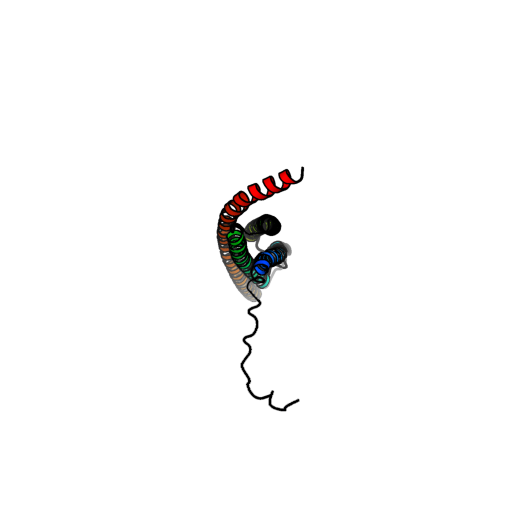9 1.619 21.353 1.00 82.19 102 ASP A N 1
ATOM 780 C CA . ASP A 1 102 ? -10.351 1.227 20.028 1.00 82.19 102 ASP A CA 1
ATOM 781 C C . ASP A 1 102 ? -10.628 2.468 19.153 1.00 82.19 102 ASP A C 1
ATOM 783 O O . ASP A 1 102 ? -10.225 2.519 17.989 1.00 82.19 102 ASP A O 1
ATOM 787 N N . ALA A 1 103 ? -11.169 3.543 19.737 1.00 83.31 103 ALA A N 1
ATOM 788 C CA . ALA A 1 103 ? -11.373 4.809 19.034 1.00 83.31 103 ALA A CA 1
ATOM 789 C C . ALA A 1 103 ? -10.061 5.512 18.652 1.00 83.31 103 ALA A C 1
ATOM 791 O O . ALA A 1 103 ? -9.983 6.177 17.616 1.00 83.31 103 ALA A O 1
ATOM 792 N N . LYS A 1 104 ? -9.018 5.373 19.478 1.00 86.50 104 LYS A N 1
ATOM 793 C CA . LYS A 1 104 ? -7.677 5.850 19.132 1.00 86.50 104 LYS A CA 1
ATOM 794 C C . LYS A 1 104 ? -7.100 5.034 17.974 1.00 86.50 104 LYS A C 1
ATOM 796 O O . LYS A 1 104 ? -6.614 5.630 17.022 1.00 86.50 104 LYS A O 1
ATOM 801 N N . LEU A 1 105 ? -7.211 3.706 18.023 1.00 90.12 105 LEU A N 1
ATOM 802 C CA . LEU A 1 105 ? -6.734 2.835 16.946 1.00 90.12 105 LEU A CA 1
ATOM 803 C C . LEU A 1 105 ? -7.441 3.116 15.620 1.00 90.12 105 LEU A C 1
ATOM 805 O O . LEU A 1 105 ? -6.785 3.111 14.586 1.00 90.12 105 LEU A O 1
ATOM 809 N N . ALA A 1 106 ? -8.738 3.429 15.635 1.00 88.88 106 ALA A N 1
ATOM 810 C CA . ALA A 1 106 ? -9.455 3.829 14.427 1.00 88.88 106 ALA A CA 1
ATOM 811 C C . ALA A 1 106 ? -8.873 5.112 13.799 1.00 88.88 106 ALA A C 1
ATOM 813 O O . ALA A 1 106 ? -8.689 5.171 12.586 1.00 88.88 106 ALA A O 1
ATOM 814 N N . LYS A 1 107 ? -8.517 6.113 14.619 1.00 89.00 107 LYS A N 1
ATOM 815 C CA . LYS A 1 107 ? -7.847 7.337 14.143 1.00 89.00 107 L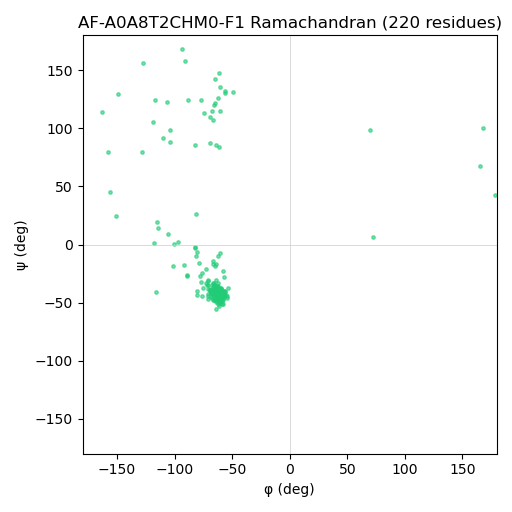YS A CA 1
ATOM 816 C C . LYS A 1 107 ? -6.425 7.083 13.651 1.00 89.00 107 LYS A C 1
ATOM 818 O O . LYS A 1 107 ? -6.027 7.643 12.633 1.00 89.00 107 LYS A O 1
ATOM 823 N N . ASP A 1 108 ? -5.664 6.259 14.367 1.00 91.19 108 ASP A N 1
ATOM 824 C CA . ASP A 1 108 ? -4.302 5.896 13.969 1.00 91.19 108 ASP A CA 1
ATOM 825 C C . ASP A 1 108 ? -4.331 5.131 12.631 1.00 91.19 108 ASP A C 1
ATOM 827 O O . ASP A 1 108 ? -3.533 5.407 11.737 1.00 91.19 108 ASP A O 1
ATOM 831 N N . PHE A 1 109 ? -5.306 4.235 12.446 1.00 93.44 109 PHE A N 1
ATOM 832 C CA . PHE A 1 109 ? -5.522 3.526 11.188 1.00 93.44 109 PHE A CA 1
ATOM 833 C C . PHE A 1 109 ? -5.906 4.476 10.046 1.00 93.44 109 PHE A C 1
ATOM 835 O O . PHE A 1 109 ? -5.302 4.409 8.978 1.00 93.44 109 PHE A O 1
ATOM 842 N N . GLU A 1 110 ? -6.833 5.412 10.279 1.00 91.56 110 GLU A N 1
ATOM 843 C CA . GLU A 1 110 ? -7.198 6.453 9.308 1.00 91.56 110 GLU A CA 1
ATOM 844 C C . GLU A 1 110 ? -5.969 7.262 8.856 1.00 91.56 110 GLU A C 1
ATOM 846 O O . GLU A 1 110 ? -5.789 7.517 7.665 1.00 91.56 110 GLU A O 1
ATOM 851 N N . ALA A 1 111 ? -5.096 7.647 9.792 1.00 92.12 111 ALA A N 1
ATOM 852 C CA . ALA A 1 111 ? -3.879 8.392 9.481 1.00 92.12 111 ALA A CA 1
ATOM 853 C C . ALA A 1 111 ? -2.927 7.593 8.577 1.00 92.12 111 ALA A C 1
ATOM 855 O O . ALA A 1 111 ? -2.429 8.130 7.585 1.00 92.12 111 ALA A O 1
ATOM 856 N N . VAL A 1 112 ? -2.719 6.307 8.876 1.00 93.69 112 VAL A N 1
ATOM 857 C CA . VAL A 1 112 ? -1.867 5.428 8.061 1.00 93.69 112 VAL A CA 1
ATOM 858 C C . VAL A 1 112 ? -2.463 5.200 6.668 1.00 93.69 112 VAL A C 1
ATOM 860 O O . VAL A 1 112 ? -1.724 5.211 5.684 1.00 93.69 112 VAL A O 1
ATOM 863 N N . LEU A 1 113 ? -3.787 5.062 6.541 1.00 93.25 113 LEU A N 1
ATOM 864 C CA . LEU A 1 113 ? -4.428 4.939 5.229 1.00 93.25 113 LEU A CA 1
ATOM 865 C C . LEU A 1 113 ? -4.280 6.205 4.377 1.00 93.25 113 LEU A C 1
ATOM 867 O O . LEU A 1 113 ? -4.087 6.097 3.168 1.00 93.25 113 LEU A O 1
ATOM 871 N N . LYS A 1 114 ? -4.308 7.401 4.982 1.00 93.25 114 LYS A N 1
ATOM 872 C CA . LYS A 1 114 ? -4.076 8.659 4.244 1.00 93.25 114 LYS A CA 1
ATOM 873 C C . LYS A 1 114 ? -2.653 8.723 3.704 1.00 93.25 114 LYS A C 1
ATOM 875 O O . LYS A 1 114 ? -2.427 9.162 2.578 1.00 93.25 114 LYS A O 1
ATOM 880 N N . GLU A 1 115 ? -1.690 8.277 4.505 1.00 93.62 115 GLU A N 1
ATOM 881 C CA . GLU A 1 115 ? -0.299 8.188 4.072 1.00 93.62 115 GLU A CA 1
ATOM 882 C C . GLU A 1 115 ? -0.126 7.177 2.931 1.00 93.62 115 GLU A C 1
ATOM 884 O O . GLU A 1 115 ? 0.591 7.455 1.966 1.00 93.62 115 GLU A O 1
ATOM 889 N N . TYR A 1 116 ? -0.829 6.045 2.999 1.00 93.44 116 TYR A N 1
ATOM 890 C CA . TYR A 1 116 ? -0.827 5.065 1.920 1.00 93.44 116 TYR A CA 1
ATOM 891 C C . TYR A 1 116 ? -1.437 5.618 0.625 1.00 93.44 116 TYR A C 1
ATOM 893 O O . TYR A 1 116 ? -0.798 5.512 -0.419 1.00 93.44 116 TYR A O 1
ATOM 901 N N . GLN A 1 117 ? -2.594 6.288 0.682 1.00 93.06 117 GLN A N 1
ATOM 902 C CA . GLN A 1 117 ? -3.203 6.930 -0.493 1.00 93.06 117 GLN A CA 1
ATOM 903 C C . GLN A 1 117 ? -2.269 7.952 -1.139 1.00 93.06 117 GLN A C 1
ATOM 905 O O . GLN A 1 117 ? -2.102 7.972 -2.357 1.00 93.06 117 GLN A O 1
ATOM 910 N N . LYS A 1 118 ? -1.595 8.776 -0.328 1.00 93.12 118 LYS A N 1
ATOM 911 C CA . LYS A 1 118 ? -0.589 9.709 -0.843 1.00 93.12 118 LYS A CA 1
ATOM 912 C C . LYS A 1 118 ? 0.529 8.970 -1.582 1.00 93.12 118 LYS A C 1
ATOM 914 O O . LYS A 1 118 ? 0.950 9.412 -2.646 1.00 93.12 118 LYS A O 1
ATOM 919 N N . ALA A 1 119 ? 1.008 7.853 -1.035 1.00 91.19 119 ALA A N 1
ATOM 920 C CA . ALA A 1 119 ? 2.028 7.042 -1.689 1.00 91.19 119 ALA A CA 1
ATOM 921 C C . ALA A 1 119 ? 1.522 6.403 -2.997 1.00 91.19 119 ALA A C 1
ATOM 923 O O . ALA A 1 119 ? 2.288 6.336 -3.954 1.00 91.19 119 ALA A O 1
ATOM 924 N N . GLN A 1 120 ? 0.253 5.979 -3.060 1.00 91.00 120 GLN A N 1
ATOM 925 C CA . GLN A 1 120 ? -0.380 5.467 -4.284 1.00 91.00 120 GLN A CA 1
ATOM 926 C C . GLN A 1 120 ? -0.459 6.542 -5.379 1.00 91.00 120 GLN A C 1
ATOM 928 O O . GLN A 1 120 ? -0.069 6.272 -6.509 1.00 91.00 120 GLN A O 1
ATOM 933 N N . HIS A 1 121 ? -0.861 7.775 -5.048 1.00 89.88 121 HIS A N 1
ATOM 934 C CA . HIS A 1 121 ? -0.880 8.877 -6.020 1.00 89.88 121 HIS A CA 1
ATOM 935 C C . HIS A 1 121 ? 0.511 9.187 -6.582 1.00 89.88 121 HIS A C 1
ATOM 937 O O . HIS A 1 121 ? 0.671 9.323 -7.791 1.00 89.88 121 HIS A O 1
ATOM 943 N N . ILE A 1 122 ? 1.534 9.228 -5.722 1.00 89.44 122 ILE A N 1
ATOM 944 C CA . ILE A 1 122 ? 2.917 9.427 -6.176 1.00 89.44 122 ILE A CA 1
ATOM 945 C C . ILE A 1 122 ? 3.361 8.263 -7.075 1.00 89.44 122 ILE A C 1
ATOM 947 O O . ILE A 1 122 ? 4.084 8.484 -8.043 1.00 89.44 122 ILE A O 1
ATOM 951 N N . ALA A 1 123 ? 2.937 7.028 -6.781 1.00 87.38 123 ALA A N 1
ATOM 952 C CA . ALA A 1 123 ? 3.229 5.877 -7.632 1.00 87.38 123 ALA A CA 1
ATOM 953 C C . ALA A 1 123 ? 2.623 6.049 -9.033 1.00 87.38 123 ALA A C 1
ATOM 955 O O . ALA A 1 123 ? 3.361 5.948 -10.009 1.00 87.38 123 ALA A O 1
ATOM 956 N N . ALA A 1 124 ? 1.341 6.419 -9.129 1.00 85.94 124 ALA A N 1
ATOM 957 C CA . ALA A 1 124 ? 0.674 6.686 -10.405 1.00 85.94 124 ALA A CA 1
ATOM 958 C C . ALA A 1 124 ? 1.358 7.818 -11.202 1.00 85.94 124 ALA A C 1
ATOM 960 O O . ALA A 1 124 ? 1.620 7.685 -12.398 1.00 85.94 124 ALA A O 1
ATOM 961 N N . GLU A 1 125 ? 1.738 8.919 -10.545 1.00 85.06 125 GLU A N 1
ATOM 962 C CA . GLU A 1 125 ? 2.486 10.018 -11.182 1.00 85.06 125 GLU A CA 1
ATOM 963 C C . GLU A 1 125 ? 3.867 9.571 -11.706 1.00 85.06 125 GLU A C 1
ATOM 965 O O . GLU A 1 125 ? 4.319 10.000 -12.771 1.00 85.06 125 GLU A O 1
ATOM 970 N N . ARG A 1 126 ? 4.564 8.692 -10.977 1.00 82.38 126 ARG A N 1
ATOM 971 C CA . ARG A 1 126 ? 5.892 8.183 -11.368 1.00 82.38 126 ARG A CA 1
ATOM 972 C C . ARG A 1 126 ? 5.823 7.125 -12.465 1.00 82.38 126 ARG A C 1
ATOM 974 O O . ARG A 1 126 ? 6.737 7.046 -13.293 1.00 82.38 126 ARG A O 1
ATOM 981 N N . GLU A 1 127 ? 4.762 6.328 -12.484 1.00 80.00 127 GLU A N 1
ATOM 982 C CA . GLU A 1 127 ? 4.508 5.339 -13.531 1.00 80.00 127 GLU A CA 1
ATOM 983 C C . GLU A 1 127 ? 4.122 6.024 -14.855 1.00 80.00 127 GLU A C 1
ATOM 985 O O . GLU A 1 127 ? 4.608 5.607 -15.906 1.00 80.00 127 GLU A O 1
ATOM 990 N N . THR A 1 128 ? 3.401 7.151 -14.814 1.00 74.12 128 THR A N 1
ATOM 991 C CA . THR A 1 128 ? 3.028 7.934 -16.011 1.00 74.12 128 THR A CA 1
ATOM 992 C C . THR A 1 128 ? 4.160 8.808 -16.574 1.00 74.12 128 THR A C 1
ATOM 994 O O . THR A 1 128 ? 4.199 9.061 -17.775 1.00 74.12 128 THR A O 1
ATOM 997 N N . SER A 1 129 ? 5.127 9.240 -15.755 1.00 68.00 129 SER A N 1
ATOM 998 C CA . SER A 1 129 ? 6.217 10.155 -16.163 1.00 68.00 129 SER A CA 1
ATOM 999 C C . SER A 1 129 ? 7.400 9.480 -16.895 1.00 68.00 129 SER A C 1
ATOM 1001 O O . SER A 1 129 ? 8.532 9.958 -16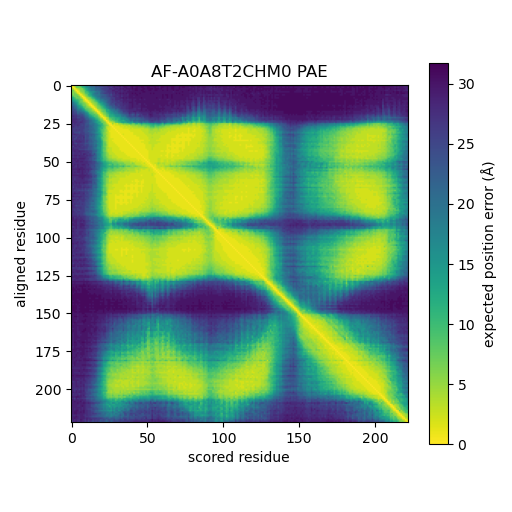.806 1.00 68.00 129 SER A O 1
ATOM 1003 N N . TYR A 1 130 ? 7.193 8.348 -17.577 1.00 65.00 130 TYR A N 1
ATOM 1004 C CA . TYR A 1 130 ? 8.271 7.634 -18.275 1.00 65.00 130 TYR A CA 1
ATOM 1005 C C . TYR A 1 130 ? 8.837 8.455 -19.441 1.00 65.00 130 TYR A C 1
ATOM 1007 O O . TYR A 1 130 ? 8.143 8.749 -20.412 1.00 65.00 130 TYR A O 1
ATOM 1015 N N . THR A 1 131 ? 10.130 8.759 -19.371 1.00 57.38 131 THR A N 1
ATOM 1016 C CA . THR A 1 131 ? 10.936 9.154 -20.529 1.00 57.38 131 THR A CA 1
ATOM 1017 C C . THR A 1 131 ? 11.852 7.981 -20.871 1.00 57.38 131 THR A C 1
ATOM 1019 O O . THR A 1 131 ? 12.610 7.571 -19.982 1.00 57.38 131 THR A O 1
ATOM 1022 N N . PRO A 1 132 ? 11.816 7.433 -22.101 1.00 57.72 132 PRO A N 1
ATOM 1023 C CA . PRO A 1 132 ? 12.783 6.431 -22.530 1.00 57.72 132 PRO A CA 1
ATOM 1024 C C . PRO A 1 132 ? 14.201 6.912 -22.226 1.00 57.72 132 PRO A C 1
ATOM 1026 O O . PRO A 1 132 ? 14.543 8.067 -22.491 1.00 57.72 132 PRO A O 1
ATOM 1029 N N . PHE A 1 133 ? 15.012 6.055 -21.605 1.00 50.94 133 PHE A N 1
ATOM 1030 C CA . PHE A 1 133 ? 16.429 6.350 -21.445 1.00 50.94 133 PHE A CA 1
ATOM 1031 C C . PHE A 1 133 ? 17.050 6.329 -22.840 1.00 50.94 133 PHE A C 1
ATOM 1033 O O . PHE A 1 133 ? 17.050 5.285 -23.481 1.00 50.94 133 PHE A O 1
ATOM 1040 N N . ASP A 1 134 ? 17.531 7.480 -23.306 1.00 48.78 134 ASP A N 1
ATOM 1041 C CA . ASP A 1 134 ? 18.052 7.661 -24.659 1.00 48.78 134 ASP A CA 1
ATOM 1042 C C . ASP A 1 134 ? 19.593 7.710 -24.615 1.00 48.78 134 ASP A C 1
ATOM 1044 O O . ASP A 1 134 ? 20.187 8.782 -24.440 1.00 48.78 134 ASP A O 1
ATOM 1048 N N . PRO A 1 135 ? 20.298 6.563 -24.707 1.00 48.34 135 PRO A N 1
ATOM 1049 C CA . PRO A 1 135 ? 21.760 6.544 -24.685 1.00 48.34 135 PRO A CA 1
ATOM 1050 C C . PRO A 1 135 ? 22.373 7.264 -25.897 1.00 48.34 135 PRO A C 1
ATOM 1052 O O . PRO A 1 135 ? 23.550 7.634 -25.856 1.00 48.34 135 PRO A O 1
ATOM 1055 N N . LYS A 1 136 ? 21.595 7.507 -26.963 1.00 48.81 136 LYS A N 1
ATOM 1056 C CA . LYS A 1 136 ? 22.067 8.165 -28.189 1.00 48.81 136 LYS A CA 1
ATOM 1057 C C . LYS A 1 136 ? 22.179 9.687 -28.061 1.00 48.81 136 LYS A C 1
ATOM 1059 O O . LYS A 1 136 ? 22.915 10.293 -28.838 1.00 48.81 136 LYS A O 1
ATOM 1064 N N . ALA A 1 137 ? 21.574 10.307 -27.044 1.00 45.50 137 ALA A N 1
ATOM 1065 C CA . ALA A 1 137 ? 21.703 11.748 -26.801 1.00 45.50 137 ALA A CA 1
ATOM 1066 C C . ALA A 1 137 ? 23.140 12.191 -26.432 1.00 45.50 137 ALA A C 1
ATOM 1068 O O . ALA A 1 137 ? 23.479 13.360 -26.596 1.00 45.50 137 ALA A O 1
ATOM 1069 N N . ASN A 1 138 ? 24.007 11.265 -25.996 1.00 40.56 138 ASN A N 1
ATOM 1070 C CA . ASN A 1 138 ? 25.409 11.543 -25.648 1.00 40.56 138 ASN A CA 1
ATOM 1071 C C . ASN A 1 138 ? 26.432 11.159 -26.734 1.00 40.56 138 ASN A C 1
ATOM 1073 O O . ASN A 1 138 ? 27.628 11.349 -26.521 1.00 40.56 138 ASN A O 1
ATOM 1077 N N . LEU A 1 139 ? 26.001 10.631 -27.886 1.00 43.38 139 LEU A N 1
ATOM 1078 C CA . LEU A 1 139 ? 26.907 10.203 -28.966 1.00 43.38 139 LEU A CA 1
ATOM 1079 C C . LEU A 1 139 ? 26.771 11.034 -30.250 1.00 43.38 139 LEU A C 1
ATOM 1081 O O . LEU A 1 139 ? 27.312 10.667 -31.291 1.00 43.38 139 LEU A O 1
ATOM 1085 N N . SER A 1 140 ? 26.108 12.191 -30.187 1.00 40.41 140 SER A N 1
ATOM 1086 C CA . SER A 1 140 ? 26.107 13.145 -31.296 1.00 40.41 140 SER A CA 1
ATOM 1087 C C . SER A 1 140 ? 27.371 14.005 -31.268 1.00 40.41 140 SER A C 1
ATOM 1089 O O . SER A 1 140 ? 27.364 15.096 -30.705 1.00 40.41 140 SER A O 1
ATOM 1091 N N . SER A 1 141 ? 28.452 13.511 -31.871 1.00 42.09 141 SER A N 1
ATOM 1092 C CA . SER A 1 141 ? 29.264 14.262 -32.843 1.00 42.09 141 SER A CA 1
ATOM 1093 C C . SER A 1 141 ? 30.575 13.523 -33.096 1.00 42.09 141 SER A C 1
ATOM 1095 O O . SER A 1 141 ? 31.513 13.594 -32.303 1.00 42.09 141 SER A O 1
ATOM 1097 N N . SER A 1 142 ? 30.646 12.801 -34.208 1.00 39.44 142 SER A N 1
ATOM 1098 C CA . SER A 1 142 ? 31.900 12.492 -34.897 1.00 39.44 142 SER A CA 1
ATOM 1099 C C . SER A 1 142 ? 31.549 12.162 -36.344 1.00 39.44 142 SER A C 1
ATOM 1101 O O . SER A 1 142 ? 31.415 11.001 -36.721 1.00 39.44 142 SER A O 1
ATOM 1103 N N . GLU A 1 143 ? 31.329 13.208 -37.143 1.00 45.66 143 GLU A N 1
ATOM 1104 C CA . GLU A 1 143 ? 31.430 13.092 -38.596 1.00 45.66 143 GLU A CA 1
ATOM 1105 C C . GLU A 1 143 ? 32.891 12.780 -38.939 1.00 45.66 143 GLU A C 1
ATOM 1107 O O . GLU A 1 143 ? 33.796 13.532 -38.575 1.00 45.66 143 GLU A O 1
ATOM 1112 N N . VAL A 1 144 ? 33.126 11.663 -39.623 1.00 41.06 144 VAL A N 1
ATOM 1113 C CA . VAL A 1 144 ? 34.415 11.355 -40.250 1.00 41.06 144 VAL A CA 1
ATOM 1114 C C . VAL A 1 144 ? 34.203 11.216 -41.752 1.00 41.06 144 VAL A C 1
ATOM 1116 O O . VAL A 1 144 ? 33.635 10.241 -42.238 1.00 41.06 144 VAL A O 1
ATOM 1119 N N . ASP A 1 145 ? 34.651 12.253 -42.456 1.00 53.97 145 ASP A N 1
ATOM 1120 C CA . ASP A 1 145 ? 34.899 12.329 -43.893 1.00 53.97 145 ASP A CA 1
ATOM 1121 C C . ASP A 1 145 ? 36.177 11.554 -44.230 1.00 53.97 145 ASP A C 1
ATOM 1123 O O . ASP A 1 145 ? 37.246 11.988 -43.809 1.00 53.97 145 ASP A O 1
ATOM 1127 N N . ILE A 1 146 ? 36.095 10.433 -44.962 1.00 42.88 146 ILE A N 1
ATOM 1128 C CA . ILE A 1 146 ? 37.245 9.828 -45.665 1.00 42.88 146 ILE A CA 1
ATOM 1129 C C . ILE A 1 146 ? 36.755 9.112 -46.939 1.00 42.88 146 ILE A C 1
ATOM 1131 O O . ILE A 1 146 ? 35.819 8.313 -46.902 1.00 42.88 146 ILE A O 1
ATOM 1135 N N . GLY A 1 147 ? 37.395 9.409 -48.076 1.00 51.62 147 GLY A N 1
ATOM 1136 C CA . GLY A 1 147 ? 37.113 8.823 -49.389 1.00 51.62 147 GLY A CA 1
ATOM 1137 C C . GLY A 1 147 ? 37.919 7.561 -49.752 1.00 51.62 147 GLY A C 1
ATOM 1138 O O . GLY A 1 147 ? 39.041 7.384 -49.291 1.00 51.62 147 GLY A O 1
ATOM 1139 N N . TYR A 1 148 ? 37.337 6.798 -50.699 1.00 45.31 148 TYR A N 1
ATOM 1140 C CA . TYR A 1 148 ? 37.844 5.656 -51.503 1.00 45.31 148 TYR A CA 1
ATOM 1141 C C . TYR A 1 148 ? 38.109 4.322 -50.747 1.00 45.31 148 TYR A C 1
ATOM 1143 O O . TYR A 1 148 ? 39.180 4.159 -50.183 1.00 45.31 148 TYR A O 1
ATOM 1151 N N . ASP A 1 149 ? 37.191 3.332 -50.774 1.00 48.97 149 ASP A N 1
ATOM 1152 C CA . ASP A 1 149 ? 37.153 2.188 -51.727 1.00 48.97 149 ASP A CA 1
ATOM 1153 C C . ASP A 1 149 ? 35.759 1.492 -51.747 1.00 48.97 149 ASP A C 1
ATOM 1155 O O . ASP A 1 149 ? 35.278 0.878 -50.795 1.00 48.97 149 ASP A O 1
ATOM 1159 N N . ARG A 1 150 ? 35.054 1.577 -52.881 1.00 57.78 150 ARG A N 1
ATOM 1160 C CA . ARG A 1 150 ? 33.578 1.637 -52.927 1.00 57.78 150 ARG A CA 1
ATOM 1161 C C . ARG A 1 150 ? 32.824 0.299 -52.828 1.00 57.78 150 ARG A C 1
ATOM 1163 O O . ARG A 1 150 ? 31.599 0.319 -52.866 1.00 57.78 150 ARG A O 1
ATOM 1170 N N . SER A 1 151 ? 33.488 -0.859 -52.742 1.00 63.88 151 SER A N 1
ATOM 1171 C CA . SER A 1 151 ? 32.803 -2.168 -52.879 1.00 63.88 151 SER A CA 1
ATOM 1172 C C . SER A 1 151 ? 32.832 -3.064 -51.634 1.00 63.88 151 SER A C 1
ATOM 1174 O O . SER A 1 151 ? 31.805 -3.661 -51.297 1.00 63.88 151 SER A O 1
ATOM 1176 N N . GLN A 1 152 ? 33.958 -3.142 -50.920 1.00 62.22 152 GLN A N 1
ATOM 1177 C CA . GLN A 1 152 ? 34.060 -3.886 -49.658 1.00 62.22 152 GLN A CA 1
ATOM 1178 C C . GLN A 1 152 ? 33.494 -3.078 -48.485 1.00 62.22 152 GLN A C 1
ATOM 1180 O O . GLN A 1 152 ? 32.690 -3.603 -47.716 1.00 62.22 152 GLN A O 1
ATOM 1185 N N . GLU A 1 153 ? 33.816 -1.785 -48.407 1.00 62.28 153 GLU A N 1
ATOM 1186 C CA . GLU A 1 153 ? 33.322 -0.880 -47.360 1.00 62.28 153 GLU A CA 1
ATOM 1187 C C . GLU A 1 153 ? 31.798 -0.735 -47.407 1.00 62.28 153 GLU A C 1
ATOM 1189 O O . GLU A 1 153 ? 31.140 -0.723 -46.371 1.00 62.28 153 GLU A O 1
ATOM 1194 N N . GLN A 1 154 ? 31.200 -0.737 -48.604 1.00 67.94 154 GLN A N 1
ATOM 1195 C CA . GLN A 1 154 ? 29.746 -0.673 -48.759 1.00 67.94 154 GLN A CA 1
ATOM 1196 C C . GLN A 1 154 ? 29.040 -1.928 -48.213 1.00 67.94 154 GLN A C 1
ATOM 1198 O O . GLN A 1 154 ? 27.936 -1.819 -47.677 1.00 67.94 154 GLN A O 1
ATOM 1203 N N . ARG A 1 155 ? 29.669 -3.112 -48.299 1.00 69.81 155 ARG A N 1
ATOM 1204 C CA . ARG A 1 155 ? 29.142 -4.341 -47.678 1.00 69.81 155 ARG A CA 1
ATOM 1205 C C . ARG A 1 155 ? 29.252 -4.294 -46.157 1.00 69.81 155 ARG A C 1
ATOM 1207 O O . ARG A 1 155 ? 28.271 -4.605 -45.491 1.00 69.81 155 ARG A O 1
ATOM 1214 N N . VAL A 1 156 ? 30.396 -3.855 -45.629 1.00 74.38 156 VAL A N 1
ATOM 1215 C CA . VAL A 1 156 ? 30.616 -3.700 -44.180 1.00 74.38 156 VAL A CA 1
ATOM 1216 C C . VAL A 1 156 ? 29.659 -2.660 -43.591 1.00 74.38 156 VAL A C 1
ATOM 1218 O O . VAL A 1 156 ? 29.059 -2.903 -42.551 1.00 74.38 156 VAL A O 1
ATOM 1221 N N . LEU A 1 157 ? 29.427 -1.542 -44.285 1.00 77.81 157 LEU A N 1
ATOM 1222 C CA . LEU A 1 157 ? 28.475 -0.510 -43.871 1.00 77.81 157 LEU A CA 1
ATOM 1223 C C . LEU A 1 157 ? 27.022 -1.007 -43.902 1.00 77.81 157 LEU A C 1
ATOM 1225 O O . LEU A 1 157 ? 26.247 -0.702 -42.999 1.00 77.81 157 LEU A O 1
ATOM 1229 N N . MET A 1 158 ? 26.633 -1.787 -44.919 1.00 74.44 158 MET A N 1
ATOM 1230 C CA . MET A 1 158 ? 25.306 -2.417 -44.955 1.00 74.44 158 MET A 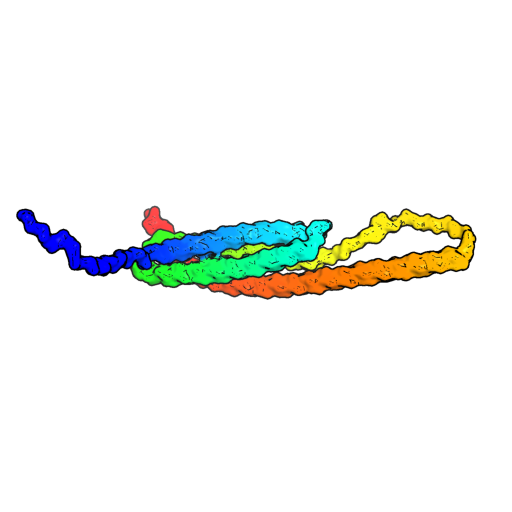CA 1
ATOM 1231 C C . MET A 1 158 ? 25.125 -3.440 -43.830 1.00 74.44 158 MET A C 1
ATOM 1233 O O . MET A 1 158 ? 24.043 -3.515 -43.251 1.00 74.44 158 MET A O 1
ATOM 1237 N N . GLU A 1 159 ? 26.163 -4.214 -43.512 1.00 75.81 159 GLU A N 1
ATOM 1238 C CA . GLU A 1 159 ? 26.150 -5.164 -42.400 1.00 75.81 159 GLU A CA 1
ATOM 1239 C C . GLU A 1 159 ? 26.075 -4.447 -41.046 1.00 75.81 159 GLU A C 1
ATOM 1241 O O . GLU A 1 159 ? 25.237 -4.810 -40.223 1.00 75.81 159 GLU A O 1
ATOM 1246 N N . ALA A 1 160 ? 26.840 -3.368 -40.859 1.00 75.94 160 ALA A N 1
ATOM 1247 C CA . ALA A 1 160 ? 26.771 -2.507 -39.681 1.00 75.94 160 ALA A CA 1
ATOM 1248 C C . ALA A 1 160 ? 25.381 -1.873 -39.521 1.00 75.94 160 ALA A C 1
ATOM 1250 O O . ALA A 1 160 ? 24.795 -1.938 -38.445 1.00 75.94 160 ALA A O 1
ATOM 1251 N N . ARG A 1 161 ? 24.792 -1.353 -40.607 1.00 75.38 161 ARG A N 1
ATOM 1252 C CA . ARG A 1 161 ? 23.420 -0.821 -40.600 1.00 75.38 161 ARG A CA 1
ATOM 1253 C C . ARG A 1 161 ? 22.392 -1.905 -40.275 1.00 75.38 161 ARG A C 1
ATOM 1255 O O . ARG A 1 161 ? 21.420 -1.638 -39.579 1.00 75.38 161 ARG A O 1
ATOM 1262 N N . ARG A 1 162 ? 22.584 -3.134 -40.763 1.00 75.44 162 ARG A N 1
ATOM 1263 C CA . ARG A 1 162 ? 21.699 -4.264 -40.447 1.00 75.44 162 ARG A CA 1
ATOM 1264 C C . ARG A 1 162 ? 21.817 -4.673 -38.977 1.00 75.44 162 ARG A C 1
ATOM 1266 O O . ARG A 1 162 ? 20.793 -4.942 -38.361 1.00 75.44 162 ARG A O 1
ATOM 1273 N N . GLN A 1 163 ? 23.028 -4.695 -38.420 1.00 73.88 163 GLN A N 1
ATOM 1274 C CA . GLN A 1 163 ? 23.247 -4.918 -36.989 1.00 73.88 163 GLN A CA 1
ATOM 1275 C C . GLN A 1 163 ? 22.628 -3.797 -36.146 1.00 73.88 163 GLN A C 1
ATOM 1277 O O . GLN A 1 163 ? 21.959 -4.090 -35.161 1.00 73.88 163 GLN A O 1
ATOM 1282 N N . GLU A 1 164 ? 22.767 -2.535 -36.561 1.00 78.12 164 GLU A N 1
ATOM 1283 C CA . GLU A 1 164 ? 22.135 -1.394 -35.891 1.00 78.12 164 GLU A CA 1
ATOM 1284 C C . GLU A 1 164 ? 20.606 -1.506 -35.893 1.00 78.12 164 GLU A C 1
ATOM 1286 O O . GLU A 1 164 ? 19.983 -1.296 -34.857 1.00 78.12 164 GLU A O 1
ATOM 1291 N N . VAL A 1 165 ? 19.997 -1.898 -37.017 1.00 74.81 165 VAL A N 1
ATOM 1292 C CA . VAL A 1 165 ? 18.545 -2.132 -37.096 1.00 74.81 165 VAL A CA 1
ATOM 1293 C C . VAL A 1 165 ? 18.105 -3.238 -36.136 1.00 74.81 165 VAL A C 1
ATOM 1295 O O . VAL A 1 165 ? 17.093 -3.073 -35.471 1.00 74.81 165 VAL A O 1
ATOM 1298 N N . VAL A 1 166 ? 18.861 -4.334 -36.013 1.00 74.81 166 VAL A N 1
ATOM 1299 C CA . VAL A 1 166 ? 18.541 -5.417 -35.061 1.00 74.81 166 VAL A CA 1
ATOM 1300 C C . VAL A 1 166 ? 18.672 -4.949 -33.608 1.00 74.81 166 VAL A C 1
ATOM 1302 O O . VAL A 1 166 ? 17.850 -5.311 -32.773 1.00 74.81 166 VAL A O 1
ATOM 1305 N N . LEU A 1 167 ? 19.682 -4.136 -33.287 1.00 77.00 167 LEU A N 1
ATOM 1306 C CA . LEU A 1 167 ? 19.834 -3.558 -31.948 1.00 77.00 167 LEU A CA 1
ATOM 1307 C C . LEU A 1 167 ? 18.684 -2.605 -31.608 1.00 77.00 167 LEU A C 1
ATOM 1309 O O . LEU A 1 167 ? 18.148 -2.679 -30.508 1.00 77.00 167 LEU A O 1
ATOM 1313 N N . LEU A 1 168 ? 18.285 -1.765 -32.565 1.00 76.75 168 LEU A N 1
ATOM 1314 C CA . LEU A 1 168 ? 17.131 -0.878 -32.436 1.00 76.75 168 LEU A CA 1
ATOM 1315 C C . LEU A 1 168 ? 15.823 -1.659 -32.269 1.00 76.75 168 LEU A C 1
ATOM 1317 O O . LEU A 1 168 ? 15.004 -1.278 -31.446 1.00 76.75 168 LEU A O 1
ATOM 1321 N N . ASP A 1 169 ? 15.628 -2.751 -33.008 1.00 72.44 169 ASP A N 1
ATOM 1322 C CA . ASP A 1 169 ? 14.430 -3.595 -32.901 1.00 72.44 169 ASP A CA 1
ATOM 1323 C C . ASP A 1 169 ? 14.337 -4.272 -31.521 1.00 72.44 169 ASP A C 1
ATOM 1325 O O . ASP A 1 169 ? 13.289 -4.256 -30.877 1.00 72.44 169 ASP A O 1
ATOM 1329 N N . ASN A 1 170 ? 15.468 -4.765 -31.001 1.00 76.56 170 ASN A N 1
ATOM 1330 C CA . ASN A 1 170 ? 15.555 -5.287 -29.635 1.00 76.56 170 ASN A CA 1
ATOM 1331 C C . ASN A 1 170 ? 15.268 -4.203 -28.579 1.00 76.56 170 ASN A C 1
ATOM 1333 O O . ASN A 1 170 ? 14.608 -4.479 -27.579 1.00 76.56 170 ASN A O 1
ATOM 1337 N N . GLU A 1 171 ? 15.756 -2.976 -28.787 1.00 77.25 171 GLU A N 1
ATOM 1338 C CA . GLU A 1 171 ? 15.508 -1.831 -27.900 1.00 77.25 171 GLU A CA 1
ATOM 1339 C C . GLU A 1 171 ? 14.034 -1.404 -27.924 1.00 77.25 171 GLU A C 1
ATOM 1341 O O . GLU A 1 171 ? 13.445 -1.169 -26.870 1.00 77.25 171 GLU A O 1
ATOM 1346 N N . ILE A 1 172 ? 13.412 -1.365 -29.105 1.00 77.50 172 ILE A N 1
ATOM 1347 C CA . ILE A 1 172 ? 11.979 -1.088 -29.266 1.00 77.50 172 ILE A CA 1
ATOM 1348 C C . ILE A 1 172 ? 11.156 -2.160 -28.554 1.00 77.50 172 ILE A C 1
ATOM 1350 O O . ILE A 1 172 ? 10.288 -1.812 -27.758 1.00 77.50 172 ILE A O 1
ATOM 1354 N N . SER A 1 173 ? 11.462 -3.442 -28.774 1.00 77.25 173 SER A N 1
ATOM 1355 C CA . SER A 1 173 ? 10.761 -4.553 -28.124 1.00 77.25 173 SER A CA 1
ATOM 1356 C C . SER A 1 173 ? 10.890 -4.503 -26.597 1.00 77.25 173 SER A C 1
ATOM 1358 O O . SER A 1 173 ? 9.909 -4.705 -25.881 1.00 77.25 173 SER A O 1
ATOM 1360 N N . PHE A 1 174 ? 12.076 -4.168 -26.081 1.00 76.81 174 PHE A N 1
ATOM 1361 C CA . PHE A 1 174 ? 12.280 -3.966 -24.648 1.00 76.81 174 PHE A CA 1
ATOM 1362 C C . PHE A 1 174 ? 11.453 -2.788 -24.114 1.00 76.81 174 PHE A C 1
ATOM 1364 O O . PHE A 1 174 ? 10.772 -2.923 -23.098 1.00 76.81 174 PHE A O 1
ATOM 1371 N N . ASN A 1 175 ? 11.474 -1.646 -24.803 1.00 76.81 175 ASN A N 1
ATOM 1372 C CA . ASN A 1 175 ? 10.711 -0.465 -24.405 1.00 76.81 175 ASN A CA 1
ATOM 1373 C C . ASN A 1 175 ? 9.198 -0.724 -24.435 1.00 76.81 175 ASN A C 1
ATOM 1375 O O . ASN A 1 175 ? 8.493 -0.282 -23.532 1.00 76.81 175 ASN A O 1
ATOM 1379 N N . GLU A 1 176 ? 8.702 -1.468 -25.423 1.00 81.12 176 GLU A N 1
ATOM 1380 C CA . GLU A 1 176 ? 7.295 -1.864 -25.519 1.00 81.12 176 GLU A CA 1
ATOM 1381 C C . GLU A 1 176 ? 6.873 -2.731 -24.326 1.00 81.12 176 GLU A C 1
ATOM 1383 O O . GLU A 1 176 ? 5.883 -2.416 -23.666 1.00 81.12 176 GLU A O 1
ATOM 1388 N N . ALA A 1 177 ? 7.677 -3.737 -23.961 1.00 78.00 177 ALA A N 1
ATOM 1389 C CA . ALA A 1 177 ? 7.425 -4.558 -22.775 1.00 78.00 177 ALA A CA 1
ATOM 1390 C C . ALA A 1 177 ? 7.415 -3.725 -21.475 1.00 78.00 177 ALA A C 1
ATOM 1392 O O . ALA A 1 177 ? 6.575 -3.927 -20.599 1.00 78.00 177 ALA A O 1
ATOM 1393 N N . VAL A 1 178 ? 8.318 -2.744 -21.358 1.00 76.06 178 VAL A N 1
ATOM 1394 C CA . VAL A 1 178 ? 8.379 -1.822 -20.208 1.00 76.06 178 VAL A CA 1
ATOM 1395 C C . VAL A 1 178 ? 7.147 -0.915 -20.129 1.00 76.06 178 VAL A C 1
ATOM 1397 O O . VAL A 1 178 ? 6.721 -0.567 -19.023 1.00 76.06 178 VAL A O 1
ATOM 1400 N N . ILE A 1 179 ? 6.600 -0.505 -21.276 1.00 78.25 179 ILE A N 1
ATOM 1401 C CA . ILE A 1 179 ? 5.384 0.310 -21.361 1.00 78.25 179 ILE A CA 1
ATOM 1402 C C . ILE A 1 179 ? 4.160 -0.524 -20.972 1.00 78.25 179 ILE A C 1
ATOM 1404 O O . ILE A 1 179 ? 3.366 -0.068 -20.151 1.00 78.25 179 ILE A O 1
ATOM 1408 N N . GLU A 1 180 ? 4.026 -1.743 -21.501 1.00 81.88 180 GLU A N 1
ATOM 1409 C CA . GLU A 1 180 ? 2.907 -2.638 -21.180 1.00 81.88 180 GLU A CA 1
ATOM 1410 C C . GLU A 1 180 ? 2.850 -2.957 -19.678 1.00 81.88 180 GLU A C 1
ATOM 1412 O O . GLU A 1 180 ? 1.793 -2.853 -19.053 1.00 81.88 180 GLU A O 1
ATOM 1417 N N . GLU A 1 181 ? 3.998 -3.259 -19.067 1.00 79.00 181 GLU A N 1
ATOM 1418 C CA . GLU A 1 181 ? 4.104 -3.506 -17.625 1.00 79.00 181 GLU A CA 1
ATOM 1419 C C . GLU A 1 181 ? 3.668 -2.284 -16.792 1.00 79.00 181 GLU A C 1
ATOM 1421 O O . GLU A 1 181 ? 3.002 -2.425 -15.764 1.00 79.00 181 GLU A O 1
ATOM 1426 N N . ARG A 1 182 ? 4.003 -1.064 -17.237 1.00 77.75 182 ARG A N 1
ATOM 1427 C CA . ARG A 1 182 ? 3.576 0.169 -16.554 1.00 77.75 182 ARG A CA 1
ATOM 1428 C C . ARG A 1 182 ? 2.080 0.403 -16.665 1.00 77.75 182 ARG A C 1
ATOM 1430 O O . ARG A 1 182 ? 1.474 0.793 -15.675 1.00 77.75 182 ARG A O 1
ATOM 1437 N N . GLU A 1 183 ? 1.495 0.172 -17.834 1.00 83.56 183 GLU A N 1
ATOM 1438 C CA . GLU A 1 183 ? 0.054 0.335 -18.038 1.00 83.56 183 GLU A CA 1
ATOM 1439 C C . GLU A 1 183 ? -0.737 -0.587 -17.097 1.00 83.56 183 GLU A C 1
ATOM 1441 O O . GLU A 1 183 ? -1.687 -0.153 -16.443 1.00 83.56 183 GLU A O 1
ATOM 1446 N N . GLN A 1 184 ? -0.282 -1.833 -16.934 1.00 82.75 184 GLN A N 1
ATOM 1447 C CA . GLN A 1 184 ? -0.831 -2.749 -15.931 1.00 82.75 184 GLN A CA 1
ATOM 1448 C C . GLN A 1 184 ? -0.654 -2.200 -14.506 1.00 82.75 184 GLN A C 1
ATOM 1450 O O . GLN A 1 184 ? -1.610 -2.177 -13.729 1.00 82.75 184 GLN A O 1
ATOM 1455 N N . GLY A 1 185 ? 0.540 -1.693 -14.176 1.00 81.50 185 GLY A N 1
ATOM 1456 C CA . GLY A 1 185 ? 0.822 -1.059 -12.886 1.00 81.50 185 GLY A CA 1
ATOM 1457 C C . GLY A 1 185 ? -0.144 0.082 -12.548 1.00 81.50 185 GLY A C 1
ATOM 1458 O O . GLY A 1 185 ? -0.714 0.087 -11.454 1.00 81.50 185 GLY A O 1
ATOM 1459 N N . ILE A 1 186 ? -0.403 0.975 -13.506 1.00 85.19 186 ILE A N 1
ATOM 1460 C CA . ILE A 1 186 ? -1.310 2.119 -13.350 1.00 85.19 186 ILE A CA 1
ATOM 1461 C C . ILE A 1 186 ? -2.737 1.638 -13.077 1.00 85.19 186 ILE A C 1
ATOM 1463 O O . ILE A 1 186 ? -3.362 2.079 -12.111 1.00 85.19 186 ILE A O 1
ATOM 1467 N N . GLN A 1 187 ? -3.250 0.699 -13.879 1.00 86.56 187 GLN A N 1
ATOM 1468 C CA . GLN A 1 187 ? -4.611 0.172 -13.714 1.00 86.56 187 GLN A CA 1
ATOM 1469 C C . GLN A 1 187 ? -4.822 -0.465 -12.336 1.00 86.56 187 GLN A C 1
ATOM 1471 O O . GLN A 1 187 ? -5.861 -0.281 -11.697 1.00 86.56 187 GLN A O 1
ATOM 1476 N N . GLU A 1 188 ? -3.823 -1.188 -11.843 1.00 85.19 188 GLU A N 1
ATOM 1477 C CA . GLU A 1 188 ? -3.861 -1.785 -10.514 1.00 85.19 188 GLU A CA 1
ATOM 1478 C C . GLU A 1 188 ? -3.804 -0.745 -9.390 1.00 85.19 188 GLU A C 1
ATOM 1480 O O . GLU A 1 188 ? -4.475 -0.916 -8.367 1.00 85.19 188 GLU A O 1
ATOM 1485 N N . VAL A 1 189 ? -3.000 0.317 -9.544 1.00 86.69 189 VAL A N 1
ATOM 1486 C CA . VAL A 1 189 ? -2.957 1.424 -8.577 1.00 86.69 189 VAL A CA 1
ATOM 1487 C C . VAL A 1 189 ? -4.333 2.081 -8.487 1.00 86.69 189 VAL A C 1
ATOM 1489 O O . VAL A 1 189 ? -4.852 2.232 -7.381 1.00 86.69 189 VAL A O 1
ATOM 1492 N N . GLU A 1 190 ? -4.958 2.386 -9.624 1.00 87.31 190 GLU A N 1
ATOM 1493 C CA . GLU A 1 190 ? -6.302 2.971 -9.681 1.00 87.31 190 GLU A CA 1
ATOM 1494 C C . GLU A 1 190 ? -7.356 2.060 -9.034 1.00 87.31 190 GLU A C 1
ATOM 1496 O O . GLU A 1 190 ? -8.171 2.511 -8.223 1.00 87.31 190 GLU A O 1
ATOM 1501 N N . HIS A 1 191 ? -7.299 0.753 -9.311 1.00 88.25 191 HIS A N 1
ATOM 1502 C CA . HIS A 1 191 ? -8.191 -0.218 -8.682 1.00 88.25 191 HIS A CA 1
ATOM 1503 C C . HIS A 1 191 ? -8.071 -0.199 -7.149 1.00 88.25 191 HIS A C 1
ATOM 1505 O O . HIS A 1 191 ? -9.076 -0.102 -6.441 1.00 88.25 191 HIS A O 1
ATOM 1511 N N . GLN A 1 192 ? -6.845 -0.231 -6.621 1.00 87.12 192 GLN A N 1
ATOM 1512 C CA . GLN A 1 192 ? -6.618 -0.236 -5.176 1.00 87.12 192 GLN A CA 1
ATOM 1513 C C . GLN A 1 192 ? -6.945 1.096 -4.498 1.00 87.12 192 GLN A C 1
ATOM 1515 O O . GLN A 1 192 ? -7.350 1.091 -3.335 1.00 87.12 192 GLN A O 1
ATOM 1520 N N . ILE A 1 193 ? -6.789 2.233 -5.184 1.00 88.88 193 ILE A N 1
ATOM 1521 C CA . ILE A 1 193 ? -7.261 3.528 -4.672 1.00 88.88 193 ILE A CA 1
ATOM 1522 C C . ILE A 1 193 ? -8.774 3.459 -4.418 1.00 88.88 193 ILE A C 1
ATOM 1524 O O . ILE A 1 193 ? -9.241 3.930 -3.376 1.00 88.88 193 ILE A O 1
ATOM 1528 N N . GLY A 1 194 ? -9.525 2.818 -5.322 1.00 88.31 194 GLY A N 1
ATOM 1529 C CA . GLY A 1 194 ? -10.949 2.532 -5.147 1.00 88.31 194 GLY A CA 1
ATOM 1530 C C . GLY A 1 194 ? -11.237 1.693 -3.899 1.00 88.31 194 GLY A C 1
ATOM 1531 O O . GLY A 1 194 ? -12.026 2.109 -3.050 1.00 88.31 194 GLY A O 1
ATOM 1532 N N . GLU A 1 195 ? -10.538 0.566 -3.731 1.00 89.31 195 GLU A N 1
ATOM 1533 C CA . GLU A 1 195 ? -10.719 -0.313 -2.565 1.00 89.31 195 GLU A CA 1
ATOM 1534 C C . GLU A 1 195 ? -10.422 0.401 -1.234 1.00 89.31 195 GLU A C 1
ATOM 1536 O O . GLU A 1 195 ? -11.168 0.271 -0.261 1.00 89.31 195 GLU A O 1
ATOM 1541 N N . VAL A 1 196 ? -9.345 1.191 -1.177 1.00 89.31 196 VAL A N 1
ATOM 1542 C CA . VAL A 1 196 ? -8.981 1.955 0.026 1.00 89.31 196 VAL A CA 1
ATOM 1543 C C . VAL A 1 196 ? -10.020 3.042 0.319 1.00 89.31 196 VAL A C 1
ATOM 1545 O O . VAL A 1 196 ? -10.332 3.289 1.485 1.00 89.31 196 VAL A O 1
ATOM 1548 N N . ASN A 1 197 ? -10.590 3.676 -0.710 1.00 89.38 197 ASN A N 1
ATOM 1549 C CA . ASN A 1 197 ? -11.649 4.674 -0.551 1.00 89.38 197 ASN A CA 1
ATOM 1550 C C . ASN A 1 197 ? -12.915 4.066 0.076 1.00 89.38 197 ASN A C 1
ATOM 1552 O O . ASN A 1 197 ? -13.500 4.657 0.984 1.00 89.38 197 ASN A O 1
ATOM 1556 N N . ASP A 1 198 ? -13.303 2.859 -0.331 1.00 90.12 198 ASP A N 1
ATOM 1557 C CA . ASP A 1 198 ? -14.443 2.175 0.286 1.00 90.12 198 ASP A CA 1
ATOM 1558 C C . ASP A 1 198 ? -14.189 1.868 1.769 1.00 90.12 198 ASP A C 1
ATOM 1560 O O . ASP A 1 198 ? -15.051 2.126 2.611 1.00 90.12 198 ASP A O 1
ATOM 1564 N N . ILE A 1 199 ? -12.962 1.480 2.129 1.00 89.00 199 ILE A N 1
ATOM 1565 C CA . ILE A 1 199 ? -12.572 1.302 3.536 1.00 89.00 199 ILE A CA 1
ATOM 1566 C C . ILE A 1 199 ? -12.614 2.632 4.302 1.00 89.00 199 ILE A C 1
ATOM 1568 O O . ILE A 1 199 ? -13.033 2.658 5.458 1.00 89.00 199 ILE A O 1
ATOM 1572 N N . PHE A 1 200 ? -12.246 3.757 3.684 1.00 86.31 200 PHE A N 1
ATOM 1573 C CA . PHE A 1 200 ? -12.399 5.078 4.305 1.00 86.31 200 PHE A CA 1
ATOM 1574 C C . PHE A 1 200 ? -13.853 5.418 4.627 1.00 86.31 200 PHE A C 1
ATOM 1576 O O . PHE A 1 200 ? -14.123 5.972 5.695 1.00 86.31 200 PHE A O 1
ATOM 1583 N N . LYS A 1 201 ? -14.787 5.090 3.730 1.00 87.00 201 LYS A N 1
ATOM 1584 C CA . LYS A 1 201 ? -16.221 5.300 3.971 1.00 87.00 201 LYS A CA 1
ATOM 1585 C C . LYS A 1 201 ? -16.687 4.467 5.163 1.00 87.00 201 LYS A C 1
ATOM 1587 O O . LYS A 1 201 ? -17.342 5.005 6.057 1.00 87.00 201 LYS A O 1
ATOM 1592 N N . ASP A 1 202 ? -16.274 3.205 5.228 1.00 83.00 202 ASP A N 1
ATOM 1593 C CA . ASP A 1 202 ? -16.595 2.311 6.345 1.00 83.00 202 ASP A CA 1
ATOM 1594 C C . ASP A 1 202 ? -16.003 2.814 7.673 1.00 83.00 202 ASP A C 1
ATOM 1596 O O . ASP A 1 202 ? -16.672 2.825 8.713 1.00 83.00 202 ASP A O 1
ATOM 1600 N N . LEU A 1 203 ? -14.763 3.310 7.647 1.00 83.94 203 LEU A N 1
ATOM 1601 C CA . LEU A 1 203 ? -14.119 3.906 8.817 1.00 83.94 203 LEU A CA 1
ATOM 1602 C C . LEU A 1 203 ? -14.802 5.194 9.267 1.00 83.94 203 LEU A C 1
ATOM 1604 O O . LEU A 1 203 ? -14.942 5.406 10.470 1.00 83.94 203 LEU A O 1
ATOM 1608 N N . ALA A 1 204 ? -15.255 6.043 8.344 1.00 81.06 204 ALA A N 1
ATOM 1609 C CA . ALA A 1 204 ? -15.960 7.273 8.690 1.00 81.06 204 ALA A CA 1
ATOM 1610 C C . ALA A 1 204 ? -17.231 6.975 9.498 1.00 81.06 204 ALA A C 1
ATOM 1612 O O . ALA A 1 204 ? -17.528 7.684 10.463 1.00 81.06 204 ALA A O 1
ATOM 1613 N N . VAL A 1 205 ? -17.950 5.897 9.169 1.00 76.75 205 VAL A N 1
ATOM 1614 C CA . VAL A 1 205 ? -19.086 5.427 9.972 1.00 76.75 205 VAL A CA 1
ATOM 1615 C C . VAL A 1 205 ? -18.607 5.042 11.376 1.00 76.75 205 VAL A C 1
ATOM 1617 O O . VAL A 1 205 ? -19.104 5.586 12.362 1.00 76.75 205 VAL A O 1
ATOM 1620 N N . LEU A 1 206 ? -17.585 4.189 11.488 1.00 74.00 206 LEU A N 1
ATOM 1621 C CA . LEU A 1 206 ? -17.058 3.711 12.776 1.00 74.00 206 LEU A CA 1
ATOM 1622 C C . LEU A 1 206 ? -16.491 4.827 13.674 1.00 74.00 206 LEU A C 1
ATOM 1624 O O . LEU A 1 206 ? -16.678 4.791 14.893 1.00 74.00 206 LEU A O 1
ATOM 1628 N N . VAL A 1 207 ? -15.803 5.818 13.104 1.00 70.12 207 VAL A N 1
ATOM 1629 C CA . VAL A 1 207 ? -15.167 6.922 13.844 1.00 70.12 207 VAL A CA 1
ATOM 1630 C C . VAL A 1 207 ? -16.200 7.946 14.317 1.00 70.12 207 VAL A C 1
ATOM 1632 O O . VAL A 1 207 ? -16.087 8.427 15.447 1.00 70.12 207 VAL A O 1
ATOM 1635 N N . ASN A 1 208 ? -17.238 8.245 13.525 1.00 66.69 208 ASN A N 1
ATOM 1636 C CA . ASN A 1 208 ? -18.301 9.174 13.932 1.00 66.69 208 ASN A CA 1
ATOM 1637 C C . ASN A 1 208 ? -19.071 8.667 15.166 1.00 66.69 208 ASN A C 1
ATOM 1639 O O . ASN A 1 208 ? -19.291 9.433 16.104 1.00 66.69 208 ASN A O 1
ATOM 1643 N N . TYR A 1 209 ? -19.380 7.366 15.238 1.00 59.78 209 TYR A N 1
ATOM 1644 C CA . TYR A 1 209 ? -20.009 6.769 16.427 1.00 59.78 209 TYR A CA 1
ATOM 1645 C C . TYR A 1 209 ? -19.119 6.835 17.683 1.00 59.78 209 TYR A C 1
ATOM 1647 O O . TYR A 1 209 ? -19.620 6.949 18.804 1.00 59.78 209 TYR A O 1
ATOM 1655 N N . GLN A 1 210 ? -17.793 6.795 17.520 1.00 58.53 210 GLN A N 1
ATOM 1656 C CA . GLN A 1 210 ? -16.834 6.806 18.630 1.00 58.53 210 GLN A CA 1
ATOM 1657 C C . GLN A 1 210 ? -16.406 8.224 19.060 1.00 58.53 210 GLN A C 1
ATOM 1659 O O . GLN A 1 210 ? -16.098 8.447 20.237 1.00 58.53 210 GLN A O 1
ATOM 1664 N N . GLY A 1 211 ? -16.438 9.208 18.152 1.00 56.75 211 GLY A N 1
ATOM 1665 C CA . GLY A 1 211 ? -16.130 10.618 18.428 1.00 56.75 211 GLY A CA 1
ATOM 1666 C C . GLY A 1 211 ? -17.045 11.241 19.488 1.00 56.75 211 GLY A C 1
ATOM 1667 O O . GLY A 1 211 ? -16.571 11.951 20.382 1.00 56.75 211 GLY A O 1
ATOM 1668 N N . ASP A 1 212 ? -18.326 10.869 19.478 1.00 58.47 212 ASP A N 1
ATOM 1669 C CA . ASP A 1 212 ? -19.300 11.246 20.507 1.00 58.47 212 ASP A CA 1
ATOM 1670 C C . ASP A 1 212 ? -18.943 10.703 21.900 1.00 58.47 212 ASP A C 1
ATOM 1672 O O . ASP A 1 212 ? -19.203 11.351 22.920 1.00 58.47 212 ASP A O 1
ATOM 1676 N N . ILE A 1 213 ? -18.327 9.520 21.967 1.00 57.69 213 ILE A N 1
ATOM 1677 C CA . ILE A 1 213 ? -17.939 8.861 23.221 1.00 57.69 213 ILE A CA 1
ATOM 1678 C C . ILE A 1 213 ? -16.694 9.536 23.811 1.00 57.69 213 ILE A C 1
ATOM 1680 O O . ILE A 1 213 ? -16.676 9.848 25.007 1.00 57.69 213 ILE A O 1
ATOM 1684 N N . ILE A 1 214 ? -15.685 9.832 22.981 1.00 57.94 214 ILE A N 1
ATOM 1685 C CA . ILE A 1 214 ? -14.475 10.556 23.409 1.00 57.94 214 ILE A CA 1
ATOM 1686 C C . ILE A 1 214 ? -14.842 11.967 23.895 1.00 57.94 214 ILE A C 1
ATOM 1688 O O . ILE A 1 214 ? -14.412 12.375 24.978 1.00 57.94 214 ILE A O 1
ATOM 1692 N N . GLY A 1 215 ? -15.686 12.692 23.151 1.00 59.44 215 GLY A N 1
ATOM 1693 C CA . GLY A 1 215 ? -16.131 14.039 23.525 1.00 59.44 215 GLY A CA 1
ATOM 1694 C C . GLY A 1 215 ? -16.880 14.079 24.863 1.00 59.44 215 GLY A C 1
ATOM 1695 O O . GLY A 1 215 ? -16.658 14.977 25.681 1.00 59.44 215 GLY A O 1
ATOM 1696 N N . LYS A 1 216 ? -17.717 13.071 25.141 1.00 54.97 216 LYS A N 1
ATOM 1697 C CA . LYS A 1 216 ? -18.426 12.931 26.426 1.00 54.97 216 LYS A CA 1
ATOM 1698 C C . LYS A 1 216 ? -17.494 12.520 27.573 1.00 54.97 216 LYS A C 1
ATOM 1700 O O . LYS A 1 216 ? -17.683 12.984 28.697 1.00 54.97 216 LYS A O 1
ATOM 1705 N N . SER A 1 217 ? -16.473 11.701 27.312 1.00 52.75 217 SER A N 1
ATOM 1706 C CA . SER A 1 217 ? -15.515 11.273 28.340 1.00 52.75 217 SER A CA 1
ATOM 1707 C C . SER A 1 217 ? -14.547 12.383 28.764 1.00 52.75 217 SER A C 1
ATOM 1709 O O . SER A 1 217 ? -14.181 12.435 29.937 1.00 52.75 217 SER A O 1
ATOM 1711 N N . LEU A 1 218 ? -14.154 13.289 27.858 1.00 51.00 218 LEU A N 1
ATOM 1712 C CA . LEU A 1 218 ? -13.336 14.457 28.218 1.00 51.00 218 LEU A CA 1
ATOM 1713 C C . LEU A 1 218 ? -14.115 15.495 29.038 1.00 51.00 218 LEU A C 1
ATOM 1715 O O . LEU A 1 218 ? -13.532 16.142 29.905 1.00 51.00 218 LEU A O 1
ATOM 1719 N N . LYS A 1 219 ? -15.430 15.629 28.820 1.00 53.69 219 LYS A N 1
ATOM 1720 C CA . LYS A 1 219 ? -16.277 16.548 29.600 1.00 53.69 219 LYS A CA 1
ATOM 1721 C C . LYS A 1 219 ? -16.553 16.080 31.033 1.00 53.69 219 LYS A C 1
ATOM 1723 O O . LYS A 1 219 ? -16.869 16.916 31.861 1.00 53.69 219 LYS A O 1
ATOM 1728 N N . ARG A 1 220 ? -16.412 14.786 31.351 1.00 50.22 220 ARG A N 1
ATOM 1729 C CA . ARG A 1 220 ? -16.609 14.247 32.717 1.00 50.22 220 ARG A CA 1
ATOM 1730 C C . ARG A 1 220 ? -15.394 14.391 33.647 1.00 50.22 220 ARG A C 1
ATOM 1732 O O . ARG A 1 220 ? -15.477 13.984 34.799 1.00 50.22 220 ARG A O 1
ATOM 1739 N N . LYS A 1 221 ? -14.268 14.921 33.155 1.00 48.75 221 LYS A N 1
ATOM 1740 C CA . LYS A 1 221 ? -13.042 15.170 33.941 1.00 48.75 221 LYS A CA 1
ATOM 1741 C C . LYS A 1 221 ? -12.802 16.656 34.265 1.00 48.75 221 LYS A C 1
ATOM 1743 O O . LYS A 1 221 ? -11.725 16.988 34.752 1.00 48.75 221 LYS A O 1
ATOM 1748 N N . LYS A 1 222 ? -13.769 17.530 33.987 1.00 40.78 222 LYS A N 1
ATOM 1749 C CA . LYS A 1 222 ? -13.805 18.926 34.444 1.00 40.78 222 LYS A CA 1
ATOM 1750 C C . LYS A 1 222 ? -15.035 19.119 35.313 1.00 40.78 222 LYS A C 1
ATOM 1752 O O . LYS A 1 222 ? -14.926 19.920 36.258 1.00 40.78 222 LYS A O 1
#

Foldseek 3Di:
DDPDPDDDDDPDDPPPPDPPPVLVVLLVLLVVLLVVLLVLLVVLLVLLVCQQPPNDDPVSLVVNVVSLVVSLVSLVVSLVSLVVNLVVCPDPPHDLVSLVSSLVSLVSSVVSLVSSLVSLVSSLVSLVPDDPPDPVVPVPDDDDDDDDDPDPVVVVVVVVVVVVVVVVVVSVVVVVVSNVSSVVVNVVSVVSSVVSVVSVVVSVVSNVVSVVSVVVVVVVVD

Mean predicted aligned error: 14.57 Å

Radius of gyration: 31.53 Å; Cα contacts (8 Å, |Δi|>4): 112; chains: 1; bounding box: 61×66×113 Å

Organism: Arabidopsis suecica (NCBI:txid45249)

Secondary structure (DSSP, 8-state):
-----S------PPP---SSSHHHHHHHHHHHHHHHHHHHHHHHHHHHTTTTSTT--HHHHHHHHHHHHHHHHHHHHHHHHHHHHHHHTTSTT--HHHHHHHHHHHHHHHHHHHHHHHHHHHHHHHHH------GGGG-----------TTHHHHHHHHHHHHHHHHHHHHHHHHHHHHHHHHHHHHHHHHHHHHHHHHHHHHHHHHHHHHHHHHHHHHTT-

InterPro domains:
  IPR000727 Target SNARE coiled-coil homology domain [PS50192] (176-216)
  IPR006011 Syntaxin, N-terminal domain [PF14523] (27-160)
  IPR006011 Syntaxin, N-terminal domain [SM00503] (14-128)
  IPR045242 Syntaxin [PTHR19957] (29-214)

=== Feature glossary ===
The record interleaves many kinds of information about one protein. Here is each kind framed as the question it answers.

Q: Are the domains correctly placed relative to each other?
A: Predicted aligned error is AlphaFold's pairwise confidence. Unlike pLDDT (per-residue), PAE is per-residue-pair and captures whether two parts of the structure are correctly placed relative to each other. Units are ångströms of expected positional error.

Q: Which residues are in helices, strands, or loops?
A: Eight-state secondary structure (DSSP): H is the canonical α-helix, G the tighter 3₁₀-helix, I the wider π-helix; E/B are β-structure, T and S are turns and bends, and '-' is everything else. DSSP derives these from the pattern of main-chain N–H···O=C hydrogen bonds, not from the sequence.

Q: What if only a Cα trace is available?
A: P-SEA three-state annotation labels each residue as helix, strand, or coil based purely on the geometry o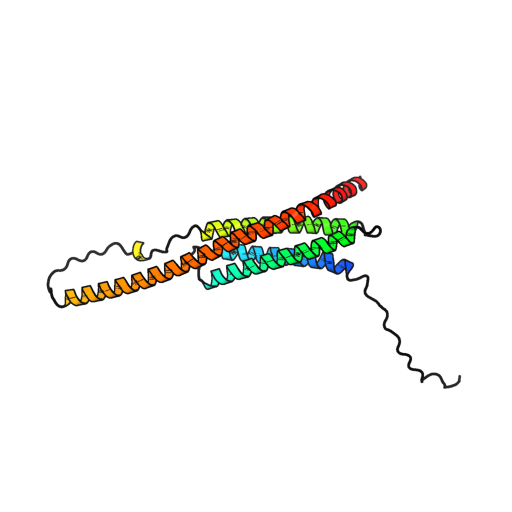f the Cα trace. It serves as a fallback when the full backbone (and thus DSSP) is unavailable.

Q: What are the backbone torsion angles?
A: φ (phi) and ψ (psi) are the two rotatable backbone dih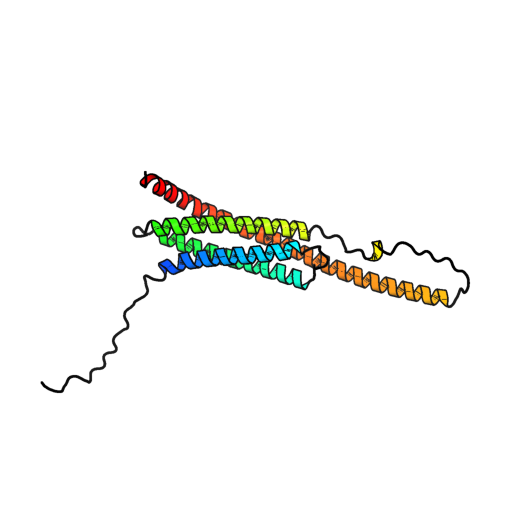edrals per residue: φ is the C(i-1)–N–Cα–C torsion, ψ is the N–Cα–C–N(i+1) torsion, both in degrees on (−180°, 180°]. α-helical residues cluster near (−60°, −45°); β-strand residues near (−120°, +130°). A Ramachandran plot is simply a scatter of (φ, ψ) for every residue.

Q: What known structures does this most resemble?
A: Structural nearest neighbors (via Foldseek easy-search vs the PDB). Reported per hit: target PDB id, E-value, and alignment TM-score. A TM-score above ~0.5 is the conventional threshold for 'same fold'.

Q: What family and function is it annotated with?
A: Database cross-references. InterPro integrates a dozen domain/family signature databases into unified entries with residue-range hits. GO terms attach function/process/location labels with evidence codes. CATH codes position the fold in a four-level structural taxonomy. Organism is the NCBI-taxonomy species name.

Q: Which residues are buried vs exposed?
A: Solvent accessibility: the surface area of each residue that a 1.4 Å water probe can touch, in Å². When only backbone atoms are present the absolute values are lower than full-atom SASA (side chains contribute most of the area) and are flagged as backbone-only.

Q: What do the diagnostic plots show?
A: Three diagnostic plots accompany the record. The Cα contact map visualizes the tertiary structure as a 2D adjacency matrix (8 Å cutoff, sequence-local contacts suppressed). The Ramachandran plot shows the distribution of backbone (φ, ψ) torsions, with points in the α and β basins reflecting secondary structure content. The PAE plot shows AlphaFold's inter-residue confidence as a color matrix.

Q: What is the amino-acid chain?
A: The amino-acid sequence is the protein's primary structure: the linear order of residues from the N-terminus to the C-terminus, written in one-letter code. Everything else here — the 3D coordinates, the secondary structure, the domain annotations — is ultimately a consequence of this string.

Q: What do the rendered images show?
A: The six renders are orthographic views along the three Cartesian axes in both directions. Representation (cartoon, sticks, or surface) and color scheme (sequence-rainbow or by-chain) vary across proteins so the training set covers all the common visualization conventions.

Q: Where is each backbone atom in 3D?
A: The mmCIF table is the protein's shape written out atom by atom. For each backbone N, Cα, C, and carbonyl O, it records an (x, y, z) coordinate triple in Å plus the residue type, chain letter, and residue number.

Q: How mobile is each atom in the crystal?
A: For experimental (PDB) structures, the B-factor (temperature factor) quantifies the positional spread of each atom in the crystal — a combination of thermal vibration and static disorder — in units of Å². High B-factors mark flexible loops or poorly resolved regions; low B-factors mark the rigid, well-ordered core.

Q: How big and how compact is the whole molecule?
A: Three whole-structure scalars: the radius of gyration (RMS distance of Cα from centroid, in Å), the count of Cα–Cα contacts (pairs closer than 8 Å and separated by more than four residues in sequence — i.e. tertiary, not local, contacts), and the bounding-box dimensions. Together they distinguish compact globular folds from extended fibres or disordered chains.

Q: What does the local fold look like, residue by residue?
A: A 3Di character summarizes, for each residue, the relative orientation of the Cα frame of its nearest spatial neighbor. Because it encodes fold topology rather than chemistry, 3Di alignments detect remote structural similarity that sequence alignment misses.

Q: How confident is the AlphaFold model at each residue?
A: For AlphaFold models, the B-factor field carries pLDDT — the model's own estimate of local accuracy on a 0–100 scale. Regions with pLDDT<50 should be treated as essentially unmodeled; they often correspond to intrinsically disordered segments.